Protein AF-0000000080867921 (afdb_homodimer)

Secondary structure (DSSP, 8-state):
--GGGS--GGGEEEEE--S-HHHHHHHHHHHHHHH-TT--HHHHHHHHHHHHHTS--EEETTEE--EEEETT-SS-EEEEEEEEEEE----TT---EEEEEEEEEESS--HHHHHHHHHHHHHHH-HHHHHHHHH--SHHHHHHHHHHHHHHHS-------/--GGGS--GGGEEEEE--S-HHHHHHHHHHHHHHH-TT--HHHHHHHHHHHHHTS--EEETTEE--EEEETT-SS-EEEEEEEEEEE----TT---EEEEEEEEEESS--HHHHHHHHHHHHHHH-HHHHHHHHH--SHHHHHHHHHHHHHHHS-------

InterPro domains:
  IPR002178 PTS EIIA type-2 domain [PF00359] (7-146)
  IPR002178 PTS EIIA type-2 domain [PS00372] (52-68)
  IPR002178 PTS EIIA type-2 domain [PS51094] (5-149)
  IPR002178 PTS EIIA type-2 domain [cd00211] (7-146)
  IPR016152 Phosphotransferase/anion transporter [G3DSA:3.40.930.10] (1-152)
  IPR016152 Phosphotransferase/anion transporter [SSF55804] (1-148)
  IPR051541 PTS System Sugar Transport and Nitrogen Regulation [PTHR47738] (1-150)

Nearest PDB structures (foldseek):
  3urr-assembly1_A  TM=9.706E-01  e=8.436E-18  Burkholderia thailandensis E264
  3urr-assembly1_B  TM=9.664E-01  e=3.100E-17  Burkholderia thailandensis E264
  1a6j-assembly1_A-2  TM=9.470E-01  e=2.390E-17  Escherichia coli
  4gqx-assembly1_B  TM=9.631E-01  e=5.943E-17  Burkholderia pseudomallei 1710b
  2a0j-assembly1_A  TM=9.131E-01  e=5.296E-15  Neisseria meningitidis MC58

Organism: NCBI:txid3151122

pLDDT: mean 91.85, std 12.98, range [21.14, 98.75]

Solvent-accessible surface area (backbone atoms only — not comparable to full-atom values): 16445 Å² total; per-residue (Å²): 141,54,72,70,77,34,42,56,60,89,36,29,39,56,65,35,75,44,80,36,50,66,52,39,46,42,50,49,18,47,55,50,22,75,76,33,83,68,42,50,32,68,58,48,29,51,36,38,53,54,44,40,65,74,20,44,39,18,29,27,95,24,30,27,49,51,46,34,62,31,84,57,34,89,54,63,41,40,36,34,37,34,36,65,40,66,20,62,42,69,13,64,71,68,47,45,27,34,39,37,43,38,38,39,28,32,54,66,56,51,73,63,56,53,51,49,53,53,48,52,48,24,46,64,52,29,64,66,48,47,51,53,49,71,66,38,88,42,36,67,51,32,32,51,51,51,44,54,46,50,57,64,42,40,56,74,78,73,68,83,120,141,54,74,69,79,34,43,56,58,90,37,27,38,58,65,34,74,45,80,36,49,68,50,38,48,42,51,49,18,47,53,51,23,74,76,31,84,68,41,50,33,67,57,49,27,51,36,38,53,54,45,40,64,72,21,44,39,18,29,28,94,23,31,26,50,51,46,35,62,32,84,55,34,89,55,62,40,40,36,35,38,34,35,64,42,65,20,61,40,72,12,64,70,68,46,46,26,34,38,36,45,37,40,40,30,34,54,66,56,48,71,62,56,54,51,49,53,52,47,51,48,24,45,65,53,27,65,68,48,47,52,52,50,71,66,39,86,40,35,66,52,34,33,51,52,51,45,52,44,50,58,62,42,39,56,75,77,73,69,83,118

Structure (mmCIF, N/CA/C/O backbone):
data_AF-0000000080867921-model_v1
#
loop_
_entity.id
_entity.type
_entity.pdbx_description
1 polymer 'PTS sugar transporter subunit IIA'
#
loop_
_atom_site.group_PDB
_atom_site.id
_atom_site.type_symbol
_atom_site.label_atom_id
_atom_site.label_alt_id
_atom_site.label_comp_id
_atom_site.label_asym_id
_atom_site.label_entity_id
_atom_site.label_seq_id
_atom_site.pdbx_PDB_ins_code
_atom_site.Cartn_x
_atom_site.Cartn_y
_atom_site.Cartn_z
_atom_site.occupancy
_atom_site.B_iso_or_equiv
_atom_site.auth_seq_id
_atom_site.auth_comp_id
_atom_site.auth_asym_id
_atom_site.auth_atom_id
_atom_site.pdbx_PDB_model_num
ATOM 1 N N . MET A 1 1 ? -7.285 -11.117 9.953 1 66.5 1 MET A N 1
ATOM 2 C CA . MET A 1 1 ? -6.707 -11.883 8.852 1 66.5 1 MET A CA 1
ATOM 3 C C . MET A 1 1 ? -5.312 -11.367 8.508 1 66.5 1 MET A C 1
ATOM 5 O O . MET A 1 1 ? -5.055 -10.172 8.586 1 66.5 1 MET A O 1
ATOM 9 N N . THR A 1 2 ? -4.309 -12.344 8.383 1 81.12 2 THR A N 1
ATOM 10 C CA . THR A 1 2 ? -2.914 -11.992 8.141 1 81.12 2 THR A CA 1
ATOM 11 C C . THR A 1 2 ? -2.463 -12.5 6.773 1 81.12 2 THR A C 1
ATOM 13 O O . THR A 1 2 ? -3.1 -13.383 6.191 1 81.12 2 THR A O 1
ATOM 16 N N . LEU A 1 3 ? -1.556 -11.82 6.23 1 89.25 3 LEU A N 1
ATOM 17 C CA . LEU A 1 3 ? -1.033 -12.133 4.906 1 89.25 3 LEU A CA 1
ATOM 18 C C . LEU A 1 3 ? -0.611 -13.602 4.82 1 89.25 3 LEU A C 1
ATOM 20 O O . LEU A 1 3 ? -0.754 -14.234 3.773 1 89.25 3 LEU A O 1
ATOM 24 N N . ASP A 1 4 ? -0.114 -14.148 5.887 1 90.88 4 ASP A N 1
ATOM 25 C CA . ASP A 1 4 ? 0.356 -15.531 5.883 1 90.88 4 ASP A CA 1
ATOM 26 C C . ASP A 1 4 ? -0.809 -16.5 5.73 1 90.88 4 ASP A C 1
ATOM 28 O O . ASP A 1 4 ? -0.625 -17.625 5.266 1 90.88 4 ASP A O 1
ATOM 32 N N . ALA A 1 5 ? -2.037 -16.062 6.078 1 91.38 5 ALA A N 1
ATOM 33 C CA . ALA A 1 5 ? -3.213 -16.938 6 1 91.38 5 ALA A CA 1
ATOM 34 C C . ALA A 1 5 ? -3.781 -16.969 4.586 1 91.38 5 ALA A C 1
ATOM 36 O O . ALA A 1 5 ? -4.574 -17.844 4.25 1 91.38 5 ALA A O 1
ATOM 37 N N . ILE A 1 6 ? -3.266 -16.078 3.762 1 93.88 6 ILE A N 1
ATOM 38 C CA . ILE A 1 6 ? -3.951 -15.977 2.477 1 93.88 6 ILE A CA 1
ATOM 39 C C . ILE A 1 6 ? -2.967 -16.266 1.345 1 93.88 6 ILE A C 1
ATOM 41 O O . ILE A 1 6 ? -3.299 -16.094 0.169 1 93.88 6 ILE A O 1
ATOM 45 N N . LEU A 1 7 ?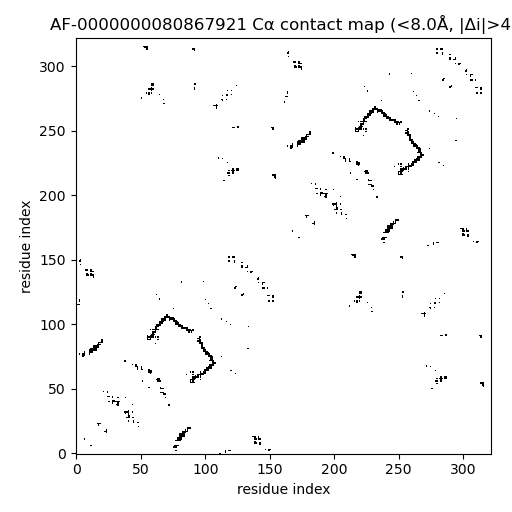 -1.792 -16.672 1.661 1 96.69 7 LEU A N 1
ATOM 46 C CA . LEU A 1 7 ? -0.785 -17.016 0.662 1 96.69 7 LEU A CA 1
ATOM 47 C C . LEU A 1 7 ? -0.271 -18.438 0.874 1 96.69 7 LEU A C 1
ATOM 49 O O . LEU A 1 7 ? 0.794 -18.641 1.463 1 96.69 7 LEU A O 1
ATOM 53 N N . PRO A 1 8 ? -0.981 -19.422 0.368 1 96.19 8 PRO A N 1
ATOM 54 C CA . PRO A 1 8 ? -0.504 -20.797 0.496 1 96.19 8 PRO A CA 1
ATOM 55 C C . PRO A 1 8 ? 0.708 -21.078 -0.385 1 96.19 8 PRO A C 1
ATOM 57 O O . PRO A 1 8 ? 0.994 -20.328 -1.316 1 96.19 8 PRO A O 1
ATOM 60 N N . PRO A 1 9 ? 1.432 -22.125 -0.147 1 96.62 9 PRO A N 1
ATOM 61 C CA . PRO A 1 9 ? 2.668 -22.438 -0.871 1 96.62 9 PRO A CA 1
ATOM 62 C C . PRO A 1 9 ? 2.457 -22.547 -2.379 1 96.62 9 PRO A C 1
ATOM 64 O O . PRO A 1 9 ? 3.334 -22.156 -3.158 1 96.62 9 PRO A O 1
ATOM 67 N N . GLU A 1 10 ? 1.264 -23.031 -2.783 1 96.56 10 GLU A N 1
ATOM 68 C CA . GLU A 1 10 ? 1.004 -23.297 -4.195 1 96.56 10 GLU A CA 1
ATOM 69 C C . GLU A 1 10 ? 0.854 -22 -4.98 1 96.56 10 GLU A C 1
ATOM 71 O O . GLU A 1 10 ? 0.878 -22 -6.211 1 96.56 10 GLU A O 1
ATOM 76 N N . ARG A 1 11 ? 0.748 -20.859 -4.246 1 97.62 11 ARG A N 1
ATOM 77 C CA . ARG A 1 11 ? 0.557 -19.594 -4.926 1 97.62 11 ARG A CA 1
ATOM 78 C C . ARG A 1 11 ? 1.818 -18.734 -4.855 1 97.62 11 ARG A C 1
ATOM 80 O O . ARG A 1 11 ? 1.79 -17.547 -5.184 1 97.62 11 ARG A O 1
ATOM 87 N N . ALA A 1 12 ? 2.855 -19.266 -4.332 1 98.19 12 ALA A N 1
ATOM 88 C CA . ALA A 1 12 ? 4.195 -18.719 -4.496 1 98.19 12 ALA A CA 1
ATOM 89 C C . ALA A 1 12 ? 4.895 -19.328 -5.707 1 98.19 12 ALA A C 1
ATOM 91 O O . ALA A 1 12 ? 5.523 -20.375 -5.605 1 98.19 12 ALA A O 1
ATOM 92 N N . LEU A 1 13 ? 4.742 -18.641 -6.773 1 97.5 13 LEU A N 1
ATOM 93 C CA . LEU A 1 13 ? 5.172 -19.219 -8.039 1 97.5 13 LEU A CA 1
ATOM 94 C C . LEU A 1 13 ? 6.594 -18.797 -8.383 1 97.5 13 LEU A C 1
ATOM 96 O O . LEU A 1 13 ? 6.934 -17.609 -8.25 1 97.5 13 LEU A O 1
ATOM 100 N N . PHE A 1 14 ? 7.281 -19.703 -8.773 1 94.81 14 PHE A N 1
ATOM 101 C CA . PHE A 1 14 ? 8.703 -19.531 -9.07 1 94.81 14 PHE A CA 1
ATOM 102 C C . PHE A 1 14 ? 8.961 -19.672 -10.57 1 94.81 14 PHE A C 1
ATOM 104 O O . PHE A 1 14 ? 8.312 -20.469 -11.25 1 94.81 14 PHE A O 1
ATOM 111 N N . ASP A 1 15 ? 9.875 -18.797 -11.117 1 95 15 ASP A N 1
ATOM 112 C CA . ASP A 1 15 ? 10.328 -18.875 -12.5 1 95 15 ASP A CA 1
ATOM 113 C C . ASP A 1 15 ? 9.164 -18.703 -13.477 1 95 15 ASP A C 1
ATOM 115 O O . ASP A 1 15 ? 9.047 -19.438 -14.445 1 95 15 ASP A O 1
ATOM 119 N N . VAL A 1 16 ? 8.258 -17.812 -13.133 1 96 16 VAL A N 1
ATOM 120 C CA . VAL A 1 16 ? 7.109 -17.531 -13.984 1 96 16 VAL A CA 1
ATOM 121 C C . VAL A 1 16 ? 7.57 -16.797 -15.25 1 96 16 VAL A C 1
ATOM 123 O O . VAL A 1 16 ? 8.312 -15.812 -15.164 1 96 16 VAL A O 1
ATOM 126 N N . PRO A 1 17 ? 7.113 -17.344 -16.375 1 91.62 17 PRO A N 1
ATOM 127 C CA . PRO A 1 17 ? 7.512 -16.641 -17.594 1 91.62 17 PRO A CA 1
ATOM 128 C C . PRO A 1 17 ? 6.977 -15.211 -17.656 1 91.62 17 PRO A C 1
ATOM 130 O O . PRO A 1 17 ? 5.84 -14.953 -17.25 1 91.62 17 PRO A O 1
ATOM 133 N N . GLY A 1 18 ? 7.734 -14.328 -17.938 1 87.94 18 GLY A N 1
ATOM 134 C CA . GLY A 1 18 ? 7.422 -12.914 -18.078 1 87.94 18 GLY A CA 1
ATOM 135 C C . GLY A 1 18 ? 6.973 -12.547 -19.484 1 87.94 18 GLY A C 1
ATOM 136 O O . GLY A 1 18 ? 6.133 -13.234 -20.062 1 87.94 18 GLY A O 1
ATOM 137 N N . GLY A 1 19 ? 7.559 -11.562 -20.062 1 93.81 19 GLY A N 1
ATOM 138 C CA . GLY A 1 19 ? 7.238 -11 -21.375 1 93.81 19 GLY A CA 1
ATOM 139 C C . GLY A 1 19 ? 6.785 -9.555 -21.297 1 93.81 19 GLY A C 1
ATOM 140 O O . GLY A 1 19 ? 7.531 -8.648 -21.672 1 93.81 19 GLY A O 1
ATOM 141 N N . SER A 1 20 ? 5.508 -9.398 -20.891 1 97 20 SER A N 1
ATOM 142 C CA . SER A 1 20 ? 4.957 -8.07 -20.672 1 97 20 SER A CA 1
ATOM 143 C C . SER A 1 20 ? 4.102 -8.023 -19.406 1 97 20 SER A C 1
ATOM 145 O O . SER A 1 20 ? 3.709 -9.062 -18.875 1 97 20 SER A O 1
ATOM 147 N N . LYS A 1 21 ? 3.924 -6.852 -19 1 97.44 21 LYS A N 1
ATOM 148 C CA . LYS A 1 21 ? 3.039 -6.625 -17.875 1 97.44 21 LYS A CA 1
ATOM 149 C C . LYS A 1 21 ? 1.685 -7.297 -18.078 1 97.44 21 LYS A C 1
ATOM 151 O O . LYS A 1 21 ? 1.174 -7.977 -17.188 1 97.44 21 LYS A O 1
ATOM 156 N N . LYS A 1 22 ? 1.115 -7.121 -19.266 1 97.69 22 LYS A N 1
ATOM 157 C CA . LYS A 1 22 ? -0.176 -7.707 -19.609 1 97.69 22 LYS A CA 1
ATOM 158 C C . LYS A 1 22 ? -0.125 -9.227 -19.547 1 97.69 22 LYS A C 1
ATOM 160 O O . LYS A 1 22 ? -1.033 -9.859 -19 1 97.69 22 LYS A O 1
ATOM 165 N N . ARG A 1 23 ? 0.91 -9.789 -20.078 1 97.94 23 ARG A N 1
ATOM 166 C CA . ARG A 1 23 ? 1.056 -11.242 -20.109 1 97.94 23 ARG A CA 1
ATOM 167 C C . ARG A 1 23 ? 1.196 -11.805 -18.688 1 97.94 23 ARG A C 1
ATOM 169 O O . ARG A 1 23 ? 0.651 -12.859 -18.391 1 97.94 23 ARG A O 1
ATOM 176 N N . VAL A 1 24 ? 1.935 -11.141 -17.797 1 98.19 24 VAL A N 1
ATOM 177 C CA . VAL A 1 24 ? 2.102 -11.57 -16.422 1 98.19 24 VAL A CA 1
ATOM 178 C C . VAL A 1 24 ? 0.751 -11.555 -15.711 1 98.19 24 VAL A C 1
ATOM 180 O O . VAL A 1 24 ? 0.393 -12.516 -15.023 1 98.19 24 VAL A O 1
ATOM 183 N N . LEU A 1 25 ? -0.051 -10.484 -15.906 1 98.31 25 LEU A N 1
ATOM 184 C CA . LEU A 1 25 ? -1.359 -10.359 -15.273 1 98.31 25 LEU A CA 1
ATOM 185 C C . LEU A 1 25 ? -2.328 -11.406 -15.82 1 98.31 25 LEU A C 1
ATOM 187 O O . LEU A 1 25 ? -3.137 -11.961 -15.078 1 98.31 25 LEU A O 1
ATOM 191 N N . GLU A 1 26 ? -2.18 -11.68 -17.094 1 98.12 26 GLU A N 1
ATOM 192 C CA . GLU A 1 26 ? -3.004 -12.711 -17.703 1 98.12 26 GLU A CA 1
ATOM 193 C C . GLU A 1 26 ? -2.652 -14.094 -17.156 1 98.12 26 GLU A C 1
ATOM 195 O O . GLU A 1 26 ? -3.541 -14.898 -16.891 1 98.12 26 GLU A O 1
ATOM 200 N N . PHE A 1 27 ? -1.401 -14.344 -17.094 1 98.06 27 PHE A N 1
ATOM 201 C CA . PHE A 1 27 ? -0.947 -15.609 -16.547 1 98.06 27 PHE A CA 1
ATOM 202 C C . PHE A 1 27 ? -1.534 -15.836 -15.156 1 98.06 27 PHE A C 1
ATOM 204 O O . PHE A 1 27 ? -2.133 -16.891 -14.891 1 98.06 27 PHE A O 1
ATOM 211 N N . PHE A 1 28 ? -1.434 -14.891 -14.273 1 98.19 28 PHE A N 1
ATOM 212 C CA . PHE A 1 28 ? -1.939 -15.023 -12.914 1 98.19 28 PHE A CA 1
ATOM 213 C C . PHE A 1 28 ? -3.451 -15.219 -12.914 1 98.19 28 PHE A C 1
ATOM 215 O O . PHE A 1 28 ? -3.975 -16.047 -12.164 1 98.19 28 PHE A O 1
ATOM 222 N N . SER A 1 29 ? -4.129 -14.398 -13.734 1 98.44 29 SER A N 1
ATOM 223 C CA . SER A 1 29 ? -5.582 -14.469 -13.797 1 98.44 29 SER A CA 1
ATOM 224 C C . SER A 1 29 ? -6.051 -15.875 -14.172 1 98.44 29 SER A C 1
ATOM 226 O O . SER A 1 29 ? -6.996 -16.406 -13.586 1 98.44 29 SER A O 1
ATOM 228 N N . THR A 1 30 ? -5.375 -16.484 -15.156 1 97.94 30 THR A N 1
ATOM 229 C CA . THR A 1 30 ? -5.695 -17.844 -15.57 1 97.94 30 THR A CA 1
ATOM 230 C C . THR A 1 30 ? -5.371 -18.844 -14.461 1 97.94 30 THR A C 1
ATOM 232 O O . THR A 1 30 ? -6.203 -19.672 -14.109 1 97.94 30 THR A O 1
ATOM 235 N N . PHE A 1 31 ? -4.219 -18.719 -13.867 1 97.75 31 PHE A N 1
ATOM 236 C CA . PHE A 1 31 ? -3.746 -19.625 -12.82 1 97.75 31 PHE A CA 1
ATOM 237 C C . PHE A 1 31 ? -4.695 -19.609 -11.625 1 97.75 31 PHE A C 1
ATOM 239 O O . PHE A 1 31 ? -5.129 -20.656 -11.164 1 97.75 31 PHE A O 1
ATOM 246 N N . ILE A 1 32 ? -5.078 -18.344 -11.148 1 97.69 32 ILE A N 1
ATOM 247 C CA . ILE A 1 32 ? -5.848 -18.234 -9.914 1 97.69 32 ILE A CA 1
ATOM 248 C C . ILE A 1 32 ? -7.277 -18.719 -10.148 1 97.69 32 ILE A C 1
ATOM 250 O O . ILE A 1 32 ? -7.879 -19.344 -9.273 1 97.69 32 ILE A O 1
ATOM 254 N N . ALA A 1 33 ? -7.801 -18.438 -11.312 1 97.06 33 ALA A N 1
ATOM 255 C CA . ALA A 1 33 ? -9.156 -18.875 -11.648 1 97.06 33 ALA A CA 1
ATOM 256 C C . ALA A 1 33 ? -9.242 -20.406 -11.727 1 97.06 33 ALA A C 1
ATOM 258 O O . ALA A 1 33 ? -10.266 -20.984 -11.391 1 97.06 33 ALA A O 1
ATOM 259 N N . GLN A 1 34 ? -8.164 -21.031 -12.195 1 96 34 GLN A N 1
ATOM 260 C CA . GLN A 1 34 ? -8.125 -22.5 -12.297 1 96 34 GLN A CA 1
ATOM 261 C C . GLN A 1 34 ? -8.156 -23.141 -10.914 1 96 34 GLN A C 1
ATOM 263 O O . GLN A 1 34 ? -8.648 -24.266 -10.758 1 96 34 GLN A O 1
ATOM 268 N N . ASN A 1 35 ? -7.711 -22.375 -9.891 1 94.06 35 ASN A N 1
ATOM 269 C CA . ASN A 1 35 ? -7.59 -22.938 -8.555 1 94.06 35 ASN A CA 1
ATOM 270 C C . ASN A 1 35 ? -8.625 -22.359 -7.598 1 94.06 35 ASN A C 1
ATOM 272 O O . ASN A 1 35 ? -8.625 -22.656 -6.406 1 94.06 35 ASN A O 1
ATOM 276 N N . THR A 1 36 ? -9.453 -21.469 -8.086 1 94.62 36 THR A N 1
ATOM 277 C CA . THR A 1 36 ? -10.523 -20.844 -7.316 1 94.62 36 THR A CA 1
ATOM 278 C C . THR A 1 36 ? -11.82 -20.812 -8.117 1 94.62 36 THR A C 1
ATOM 280 O O . THR A 1 36 ? -12.086 -19.859 -8.852 1 94.62 36 THR A O 1
ATOM 283 N N . PRO A 1 37 ? -12.664 -21.734 -7.941 1 91.88 37 PRO A N 1
ATOM 284 C CA . PRO A 1 37 ? -13.828 -21.953 -8.805 1 91.88 37 PRO A CA 1
ATOM 285 C C . PRO A 1 37 ? -14.734 -20.719 -8.891 1 91.88 37 PRO A C 1
ATOM 287 O O . PRO A 1 37 ? -15.422 -20.531 -9.898 1 91.88 37 PRO A O 1
ATOM 290 N N . SER A 1 38 ? -14.805 -19.906 -7.926 1 93.88 38 SER A N 1
ATOM 291 C CA . SER A 1 38 ? -15.703 -18.75 -7.934 1 93.88 38 SER A CA 1
ATOM 292 C C . SER A 1 38 ? -15.172 -17.656 -8.844 1 93.88 38 SER A C 1
ATOM 294 O O . SER A 1 38 ? -15.891 -16.703 -9.172 1 93.88 38 SER A O 1
ATOM 296 N N . LEU A 1 39 ? -13.961 -17.766 -9.281 1 96.62 39 LEU A N 1
ATOM 297 C CA . LEU A 1 39 ? -13.336 -16.703 -10.062 1 96.62 39 LEU A CA 1
ATOM 298 C C . LEU A 1 39 ? -13.359 -17.031 -11.547 1 96.62 39 LEU A C 1
ATOM 300 O O . LEU A 1 39 ? -13.25 -18.188 -11.938 1 96.62 39 LEU A O 1
ATOM 304 N N . ASP A 1 40 ? -13.523 -15.953 -12.297 1 97.25 40 ASP A N 1
ATOM 305 C CA . ASP A 1 40 ? -13.398 -16 -13.75 1 97.25 40 ASP A CA 1
ATOM 306 C C . ASP A 1 40 ? -12.109 -15.32 -14.211 1 97.25 40 ASP A C 1
ATOM 308 O O . ASP A 1 40 ? -11.836 -14.18 -13.852 1 97.25 40 ASP A O 1
ATOM 312 N N . SER A 1 41 ? -11.344 -16.062 -15.031 1 97.94 41 SER A N 1
ATOM 313 C CA . SER A 1 41 ? -10.023 -15.586 -15.43 1 97.94 41 SER A CA 1
ATOM 314 C C . SER A 1 41 ? -10.117 -14.25 -16.156 1 97.94 41 SER A C 1
ATOM 316 O O . SER A 1 41 ? -9.305 -13.352 -15.914 1 97.94 41 SER A O 1
ATOM 318 N N . GLN A 1 42 ? -11.07 -14.086 -17.016 1 98 42 GLN A N 1
ATOM 319 C CA . GLN A 1 42 ? -11.211 -12.852 -17.781 1 98 42 GLN A CA 1
ATOM 320 C C . GLN A 1 42 ? -11.602 -11.688 -16.875 1 98 42 GLN A C 1
ATOM 322 O O . GLN A 1 42 ? -11.133 -10.562 -17.062 1 98 42 GLN A O 1
ATOM 327 N N . GLU A 1 43 ? -12.398 -11.961 -15.961 1 97.75 43 GLU A N 1
ATOM 328 C CA . GLU A 1 43 ? -12.805 -10.922 -15.023 1 97.75 43 GLU A CA 1
ATOM 329 C C . GLU A 1 43 ? -11.633 -10.477 -14.148 1 97.75 43 GLU A C 1
ATOM 331 O O . GLU A 1 43 ? -11.422 -9.281 -13.945 1 97.75 43 GLU A O 1
ATOM 336 N N . VAL A 1 44 ? -10.93 -11.477 -13.594 1 98 44 VAL A N 1
ATOM 337 C CA . VAL A 1 44 ? -9.758 -11.156 -12.789 1 98 44 VAL A CA 1
ATOM 338 C C . VAL A 1 44 ? -8.789 -10.305 -13.602 1 98 44 VAL A C 1
ATOM 340 O O . VAL A 1 44 ? -8.352 -9.25 -13.141 1 98 44 VAL A O 1
ATOM 343 N N . PHE A 1 45 ? -8.562 -10.711 -14.82 1 98.56 45 PHE A N 1
ATOM 344 C CA . PHE A 1 45 ? -7.633 -10.008 -15.695 1 98.56 45 PHE A CA 1
ATOM 345 C C . PHE A 1 45 ? -8.109 -8.586 -15.953 1 98.56 45 PHE A C 1
ATOM 347 O O . PHE A 1 45 ? -7.336 -7.633 -15.836 1 98.56 45 PHE A O 1
ATOM 354 N N . SER A 1 46 ? -9.367 -8.461 -16.281 1 98.06 46 SER A N 1
ATOM 355 C CA . SER A 1 46 ? -9.938 -7.156 -16.594 1 98.06 46 SER A CA 1
ATOM 356 C C . SER A 1 46 ? -9.836 -6.207 -15.406 1 98.06 46 SER A C 1
ATOM 358 O O . SER A 1 46 ? -9.539 -5.023 -15.57 1 98.06 46 SER A O 1
ATOM 360 N N . ARG A 1 47 ? -10.023 -6.703 -14.273 1 96.88 47 ARG A N 1
ATOM 361 C CA . ARG A 1 47 ? -9.977 -5.871 -13.07 1 96.88 47 ARG A CA 1
ATOM 362 C C . ARG A 1 47 ? -8.539 -5.457 -12.758 1 96.88 47 ARG A C 1
ATOM 364 O O . ARG A 1 47 ? -8.281 -4.297 -12.43 1 96.88 47 ARG A O 1
ATOM 371 N N . LEU A 1 48 ? -7.617 -6.371 -12.898 1 97.69 48 LEU A N 1
ATOM 372 C CA . LEU A 1 48 ? -6.219 -6.055 -12.633 1 97.69 48 LEU A CA 1
ATOM 373 C C . LEU A 1 48 ? -5.688 -5.047 -13.648 1 97.69 48 LEU A C 1
ATOM 375 O O . LEU A 1 48 ? -5.012 -4.086 -13.281 1 97.69 48 LEU A O 1
ATOM 379 N N . ILE A 1 49 ? -6.023 -5.281 -14.883 1 97.31 49 ILE A N 1
ATOM 380 C CA . ILE A 1 49 ? -5.555 -4.375 -15.93 1 97.31 49 ILE A CA 1
ATOM 381 C C . ILE A 1 49 ? -6.207 -3.004 -15.75 1 97.31 49 ILE A C 1
ATOM 383 O O . ILE A 1 49 ? -5.57 -1.974 -15.984 1 97.31 49 ILE A O 1
ATOM 387 N N . GLY A 1 50 ? -7.5 -3.016 -15.438 1 95.19 50 GLY A N 1
ATOM 388 C CA . GLY A 1 50 ? -8.18 -1.76 -15.156 1 95.19 50 GLY A CA 1
ATOM 389 C C . GLY A 1 50 ? -7.52 -0.957 -14.055 1 95.19 50 GLY A C 1
ATOM 390 O O . GLY A 1 50 ? -7.336 0.255 -14.188 1 95.19 50 GLY A O 1
ATOM 391 N N . ARG A 1 51 ? -7.152 -1.599 -13.008 1 93.69 51 ARG A N 1
ATOM 392 C CA . ARG A 1 51 ? -6.453 -0.95 -11.906 1 93.69 51 ARG A CA 1
ATOM 393 C C . ARG A 1 51 ? -5.086 -0.442 -12.344 1 93.69 51 ARG A C 1
ATOM 395 O O . ARG A 1 51 ? -4.656 0.636 -11.93 1 93.69 51 ARG A O 1
ATOM 402 N N . GLU A 1 52 ? -4.359 -1.145 -13.133 1 94.44 52 GLU A N 1
ATOM 403 C CA . GLU A 1 52 ? -3.047 -0.772 -13.648 1 94.44 52 GLU A CA 1
ATOM 404 C C . GLU A 1 52 ? -3.123 0.498 -14.492 1 94.44 52 GLU A C 1
ATOM 406 O O . GLU A 1 52 ? -2.197 1.311 -14.484 1 94.44 52 GLU A O 1
ATOM 411 N N . ARG A 1 53 ? -4.238 0.699 -15.086 1 90.19 53 ARG A N 1
ATOM 412 C CA . ARG A 1 53 ? -4.418 1.845 -15.977 1 90.19 53 ARG A CA 1
ATOM 413 C C . ARG A 1 53 ? -4.555 3.139 -15.18 1 90.19 53 ARG A C 1
ATOM 415 O O . ARG A 1 53 ? -4.289 4.223 -15.703 1 90.19 53 ARG A O 1
ATOM 422 N N . LEU A 1 54 ? -4.973 3.02 -13.977 1 85.06 54 LEU A N 1
ATOM 423 C CA . LEU A 1 54 ? -5.117 4.191 -13.117 1 85.06 54 LEU A CA 1
ATOM 424 C C . LEU A 1 54 ? -3.754 4.688 -12.648 1 85.06 54 LEU A C 1
ATOM 426 O O . LEU A 1 54 ? -3.627 5.828 -12.195 1 85.06 54 LEU A O 1
ATOM 430 N N . GLY A 1 55 ? -2.725 3.85 -12.828 1 88.38 55 GLY A N 1
ATOM 431 C CA . GLY A 1 55 ? -1.35 4.059 -12.406 1 88.38 55 GLY A CA 1
ATOM 432 C C . GLY A 1 55 ? -0.59 2.768 -12.18 1 88.38 55 GLY A C 1
ATOM 433 O O . GLY A 1 55 ? -1.153 1.79 -11.68 1 88.38 55 GLY A O 1
ATOM 434 N N . SER A 1 56 ? 0.611 2.867 -12.477 1 93.19 56 SER A N 1
ATOM 435 C CA . SER A 1 56 ? 1.429 1.662 -12.367 1 93.19 56 SER A CA 1
ATOM 436 C C . SER A 1 56 ? 1.431 1.121 -10.945 1 93.19 56 SER A C 1
ATOM 438 O O . SER A 1 56 ? 1.461 1.891 -9.977 1 93.19 56 SER A O 1
ATOM 440 N N . THR A 1 57 ? 1.466 -0.184 -10.828 1 95.75 57 THR A N 1
ATOM 441 C CA . THR A 1 57 ? 1.605 -0.836 -9.531 1 95.75 57 THR A CA 1
ATOM 442 C C . THR A 1 57 ? 3.049 -1.271 -9.297 1 95.75 57 THR A C 1
ATOM 444 O O . THR A 1 57 ? 3.336 -2.012 -8.352 1 95.75 57 THR A O 1
ATOM 447 N N . GLY A 1 58 ? 3.932 -0.881 -10.305 1 96.38 58 GLY A N 1
ATOM 448 C CA . GLY A 1 58 ? 5.359 -0.983 -10.039 1 96.38 58 GLY A CA 1
ATOM 449 C C . GLY A 1 58 ? 5.844 0.025 -9.016 1 96.38 58 GLY A C 1
ATOM 450 O O . GLY A 1 58 ? 5.965 1.214 -9.312 1 96.38 58 GLY A O 1
ATOM 451 N N . ILE A 1 59 ? 6.219 -0.453 -7.887 1 94.25 59 ILE A N 1
ATOM 452 C CA . ILE A 1 59 ? 6.434 0.465 -6.773 1 94.25 59 ILE A CA 1
ATOM 453 C C . ILE A 1 59 ? 7.926 0.728 -6.598 1 94.25 59 ILE A C 1
ATOM 455 O O . ILE A 1 59 ? 8.336 1.419 -5.664 1 94.25 59 ILE A O 1
ATOM 459 N N . GLY A 1 60 ? 8.742 0.104 -7.438 1 93.56 60 GLY A N 1
ATOM 460 C CA . GLY A 1 60 ? 10.18 0.337 -7.359 1 93.56 60 GLY A CA 1
ATOM 461 C C . GLY A 1 60 ? 10.953 -0.868 -6.859 1 93.56 60 GLY A C 1
ATOM 462 O O . GLY A 1 60 ? 10.359 -1.862 -6.438 1 93.56 60 GLY A O 1
ATOM 463 N N . HIS A 1 61 ? 12.219 -0.854 -7.066 1 95.25 61 HIS A N 1
ATOM 464 C CA . HIS A 1 61 ? 13.141 -1.884 -6.613 1 95.25 61 HIS A CA 1
ATOM 465 C C . HIS A 1 61 ? 12.781 -3.248 -7.188 1 95.25 61 HIS A C 1
ATOM 467 O O . HIS A 1 61 ? 12.953 -4.273 -6.527 1 95.25 61 HIS A O 1
ATOM 473 N N . GLY A 1 62 ? 12.141 -3.178 -8.383 1 97.06 62 GLY A N 1
ATOM 474 C CA . GLY A 1 62 ? 11.82 -4.406 -9.094 1 97.06 62 GLY A CA 1
ATOM 475 C C . GLY A 1 62 ? 10.57 -5.09 -8.555 1 97.06 62 GLY A C 1
ATOM 476 O O . GLY A 1 62 ? 10.391 -6.297 -8.742 1 97.06 62 GLY A O 1
ATOM 477 N N . VAL A 1 63 ? 9.711 -4.328 -7.852 1 97.94 63 VAL A N 1
ATOM 478 C CA . VAL A 1 63 ? 8.523 -4.91 -7.223 1 97.94 63 VAL A CA 1
ATOM 479 C C . VAL A 1 63 ? 7.266 -4.285 -7.82 1 97.94 63 VAL A C 1
ATOM 481 O O . VAL A 1 63 ? 7.211 -3.074 -8.039 1 97.94 63 VAL A O 1
ATOM 484 N N . ALA A 1 64 ? 6.289 -5.109 -8.117 1 98.31 64 ALA A N 1
ATOM 485 C CA . ALA A 1 64 ? 4.941 -4.645 -8.438 1 98.31 64 ALA A CA 1
ATOM 486 C C . ALA A 1 64 ? 3.906 -5.305 -7.527 1 98.31 64 ALA A C 1
ATOM 488 O O . ALA A 1 64 ? 4.07 -6.461 -7.125 1 98.31 64 ALA A O 1
ATOM 489 N N . ILE A 1 65 ? 2.855 -4.582 -7.223 1 97.94 65 ILE A N 1
ATOM 490 C CA . ILE A 1 65 ? 1.8 -5.105 -6.359 1 97.94 65 ILE A CA 1
ATOM 491 C C . ILE A 1 65 ? 0.445 -4.941 -7.047 1 97.94 65 ILE A C 1
ATOM 493 O O . ILE A 1 65 ? -0.424 -4.219 -6.551 1 97.94 65 ILE A O 1
ATOM 497 N N . PRO A 1 66 ? 0.244 -5.637 -8.141 1 98.19 66 PRO A N 1
ATOM 498 C CA . PRO A 1 66 ? -1.104 -5.586 -8.711 1 98.19 66 PRO A CA 1
ATOM 499 C C . PRO A 1 66 ? -2.184 -5.996 -7.715 1 98.19 66 PRO A C 1
ATOM 501 O O . PRO A 1 66 ? -2 -6.953 -6.961 1 98.19 66 PRO A O 1
ATOM 504 N N . HIS A 1 67 ? -3.211 -5.258 -7.66 1 97.06 67 HIS A N 1
ATOM 505 C CA . HIS A 1 67 ? -4.289 -5.512 -6.711 1 97.06 67 HIS A CA 1
ATOM 506 C C . HIS A 1 67 ? -5.621 -4.996 -7.242 1 97.06 67 HIS A C 1
ATOM 508 O O . HIS A 1 67 ? -5.66 -4.008 -7.98 1 97.06 67 HIS A O 1
ATOM 514 N N . ALA A 1 68 ? -6.672 -5.652 -6.871 1 95.38 68 ALA A N 1
ATOM 515 C CA . ALA A 1 68 ? -8 -5.246 -7.32 1 95.38 68 ALA A CA 1
ATOM 516 C C . ALA A 1 68 ? -9.086 -5.859 -6.441 1 95.38 68 ALA A C 1
ATOM 518 O O . ALA A 1 68 ? -8.859 -6.871 -5.773 1 95.38 68 ALA A O 1
ATOM 519 N N . ARG A 1 69 ? -10.266 -5.188 -6.473 1 94.38 69 ARG A N 1
ATOM 520 C CA . ARG A 1 69 ? -11.469 -5.805 -5.926 1 94.38 69 ARG A CA 1
ATOM 521 C C . ARG A 1 69 ? -12.133 -6.719 -6.953 1 94.38 69 ARG A C 1
ATOM 523 O O . ARG A 1 69 ? -12.078 -6.449 -8.156 1 94.38 69 ARG A O 1
ATOM 530 N N . ASN A 1 70 ? -12.633 -7.688 -6.457 1 94.38 70 ASN A N 1
ATOM 531 C CA . ASN A 1 70 ? -13.359 -8.648 -7.285 1 94.38 70 ASN A CA 1
ATOM 532 C C . ASN A 1 70 ? -14.656 -9.102 -6.613 1 94.38 70 ASN A C 1
ATOM 534 O O . ASN A 1 70 ? -14.633 -9.617 -5.496 1 94.38 70 ASN A O 1
ATOM 538 N N . PRO A 1 71 ? -15.805 -8.875 -7.262 1 92.12 71 PRO A N 1
ATOM 539 C CA . PRO A 1 71 ? -17.094 -9.203 -6.645 1 92.12 71 PRO A CA 1
ATOM 540 C C . PRO A 1 71 ? -17.266 -10.695 -6.398 1 92.12 71 PRO A C 1
ATOM 542 O O . PRO A 1 71 ? -18.125 -11.102 -5.617 1 92.12 71 PRO A O 1
ATOM 545 N N . HIS A 1 72 ? -16.453 -11.523 -7 1 93.81 72 HIS A N 1
ATOM 546 C CA . HIS A 1 72 ? -16.594 -12.969 -6.848 1 93.81 72 HIS A CA 1
ATOM 547 C C . HIS A 1 72 ? -15.516 -13.531 -5.926 1 93.81 72 HIS A C 1
ATOM 549 O O . HIS A 1 72 ? -15.375 -14.75 -5.797 1 93.81 72 HIS A O 1
ATOM 555 N N . CYS A 1 73 ? -14.75 -12.633 -5.445 1 91.88 73 CYS A N 1
ATOM 556 C CA . CYS A 1 73 ? -13.789 -13 -4.406 1 91.88 73 CYS A CA 1
ATOM 557 C C . CYS A 1 73 ? -14.453 -12.992 -3.031 1 91.88 73 CYS A C 1
ATOM 559 O O . CYS A 1 73 ? -14.883 -11.945 -2.549 1 91.88 73 CYS A O 1
ATOM 561 N N . LYS A 1 74 ? -14.578 -14.078 -2.363 1 89.62 74 LYS A N 1
ATOM 562 C CA . LYS A 1 74 ? -15.273 -14.203 -1.088 1 89.62 74 LYS A CA 1
ATOM 563 C C . LYS A 1 74 ? -14.359 -13.836 0.078 1 89.62 74 LYS A C 1
ATOM 565 O O . LYS A 1 74 ? -14.828 -13.406 1.132 1 89.62 74 LYS A O 1
ATOM 570 N N . ALA A 1 75 ? -13.141 -14.117 -0.107 1 93.19 75 ALA A N 1
ATOM 571 C CA . ALA A 1 75 ? -12.086 -13.766 0.841 1 93.19 75 ALA A CA 1
ATOM 572 C C . ALA A 1 75 ? -10.836 -13.273 0.115 1 93.19 75 ALA A C 1
ATOM 574 O O . ALA A 1 75 ? -10.648 -13.555 -1.071 1 93.19 75 ALA A O 1
ATOM 575 N N . PRO A 1 76 ? -10.016 -12.531 0.824 1 95.75 76 PRO A N 1
ATOM 576 C CA . PRO A 1 76 ? -8.797 -12.062 0.159 1 95.75 76 PRO A CA 1
ATOM 577 C C . PRO A 1 76 ? -7.922 -13.211 -0.347 1 95.75 76 PRO A C 1
ATOM 579 O O . PRO A 1 76 ? -7.812 -14.242 0.314 1 95.75 76 PRO A O 1
ATOM 582 N N . ILE A 1 77 ? -7.355 -12.953 -1.488 1 96.44 77 ILE A N 1
ATOM 583 C CA . ILE A 1 77 ? -6.461 -13.906 -2.133 1 96.44 77 ILE A CA 1
ATOM 584 C C . ILE A 1 77 ? -5.129 -13.234 -2.455 1 96.44 77 ILE A C 1
ATOM 586 O O . ILE A 1 77 ? -5.102 -12.133 -3.01 1 96.44 77 ILE A O 1
ATOM 590 N N . ALA A 1 78 ? -4.059 -13.945 -2.137 1 97.56 78 ALA A N 1
ATOM 591 C CA . ALA A 1 78 ? -2.729 -13.445 -2.467 1 97.56 78 ALA A CA 1
ATOM 592 C C . ALA A 1 78 ? -1.976 -14.422 -3.363 1 97.56 78 ALA A C 1
ATOM 594 O O . ALA A 1 78 ? -2.248 -15.625 -3.348 1 97.56 78 ALA A O 1
ATOM 595 N N . GLY A 1 79 ? -1.17 -13.914 -4.16 1 98.19 79 GLY A N 1
ATOM 596 C CA . GLY A 1 79 ? -0.207 -14.648 -4.965 1 98.19 79 GLY A CA 1
ATOM 597 C C . GLY A 1 79 ? 1.119 -13.93 -5.117 1 98.19 79 GLY A C 1
ATOM 598 O O . GLY A 1 79 ? 1.164 -12.695 -5.121 1 98.19 79 GLY A O 1
ATOM 599 N N . PHE A 1 80 ? 2.117 -14.695 -5.215 1 98.75 80 PHE A N 1
ATOM 600 C CA . PHE A 1 80 ? 3.451 -14.148 -5.43 1 98.75 80 PHE A CA 1
ATOM 601 C C . PHE A 1 80 ? 4.117 -14.805 -6.633 1 98.75 80 PHE A C 1
ATOM 603 O O . PHE A 1 80 ? 4.074 -16.031 -6.785 1 98.75 80 PHE A O 1
ATOM 610 N N . LEU A 1 81 ? 4.668 -14 -7.469 1 98.62 81 LEU A N 1
ATOM 611 C CA . LEU A 1 81 ? 5.359 -14.484 -8.656 1 98.62 81 LEU A CA 1
ATOM 612 C C . LEU A 1 81 ? 6.797 -13.977 -8.695 1 98.62 81 LEU A C 1
ATOM 614 O O . LEU A 1 81 ? 7.035 -12.766 -8.703 1 98.62 81 LEU A O 1
ATOM 618 N N . LYS A 1 82 ? 7.707 -14.82 -8.672 1 98.75 82 LYS A N 1
ATOM 619 C CA . LYS A 1 82 ? 9.07 -14.508 -9.086 1 98.75 82 LYS A CA 1
ATOM 620 C C . LYS A 1 82 ? 9.266 -14.766 -10.578 1 98.75 82 LYS A C 1
ATOM 622 O O . LYS A 1 82 ? 9.195 -15.914 -11.023 1 98.75 82 LYS A O 1
ATOM 627 N N . LEU A 1 83 ? 9.508 -13.75 -11.297 1 98.25 83 LEU A N 1
ATOM 628 C CA . LEU A 1 83 ? 9.57 -13.859 -12.75 1 98.25 83 LEU A CA 1
ATOM 629 C C . LEU A 1 83 ? 10.93 -14.383 -13.195 1 98.25 83 LEU A C 1
ATOM 631 O O . LEU A 1 83 ? 11.953 -14.062 -12.586 1 98.25 83 LEU A O 1
ATOM 635 N N . ALA A 1 84 ? 10.938 -15.117 -14.25 1 97.31 84 ALA A N 1
ATOM 636 C CA . ALA A 1 84 ? 12.172 -15.617 -14.844 1 97.31 84 ALA A CA 1
ATOM 637 C C . ALA A 1 84 ? 13.008 -14.469 -15.414 1 97.31 84 ALA A C 1
ATOM 639 O O . ALA A 1 84 ? 14.234 -14.5 -15.359 1 97.31 84 ALA A O 1
ATOM 640 N N . GLU A 1 85 ? 12.32 -13.516 -15.977 1 96.75 85 GLU A N 1
ATOM 641 C CA . GLU A 1 85 ? 12.93 -12.305 -16.516 1 96.75 85 GLU A CA 1
ATOM 642 C C . GLU A 1 85 ? 12.156 -11.062 -16.094 1 96.75 85 GLU A C 1
ATOM 644 O O . GLU A 1 85 ? 10.922 -11.07 -16.062 1 96.75 85 GLU A O 1
ATOM 649 N N . PRO A 1 86 ? 12.906 -10.039 -15.836 1 97.94 86 PRO A N 1
ATOM 650 C CA . PRO A 1 86 ? 12.211 -8.805 -15.453 1 97.94 86 PRO A CA 1
ATOM 651 C C . PRO A 1 86 ? 11.328 -8.258 -16.578 1 97.94 86 PRO A C 1
ATOM 653 O O . PRO A 1 86 ? 11.656 -8.406 -17.75 1 97.94 86 PRO A O 1
ATOM 656 N N . VAL A 1 87 ? 10.258 -7.645 -16.188 1 98.31 87 VAL A N 1
ATOM 657 C CA . VAL A 1 87 ? 9.266 -7.109 -17.109 1 98.31 87 VAL A CA 1
ATOM 658 C C . VAL A 1 87 ? 9.023 -5.633 -16.812 1 98.31 87 VAL A C 1
ATOM 660 O O . VAL A 1 87 ? 9.023 -5.215 -15.656 1 98.31 87 VAL A O 1
ATOM 663 N N . ASP A 1 88 ? 8.797 -4.895 -17.875 1 97.44 88 ASP A N 1
ATOM 664 C CA . ASP A 1 88 ? 8.469 -3.482 -17.688 1 97.44 88 ASP A CA 1
ATOM 665 C C . ASP A 1 88 ? 7.062 -3.309 -17.125 1 97.44 88 ASP A C 1
ATOM 667 O O . ASP A 1 88 ? 6.086 -3.76 -17.734 1 97.44 88 ASP A O 1
ATOM 671 N N . PHE A 1 89 ? 6.957 -2.615 -15.984 1 96.5 89 PHE A N 1
ATOM 672 C CA . PHE A 1 89 ? 5.684 -2.314 -15.344 1 96.5 89 PHE A CA 1
ATOM 673 C C . PHE A 1 89 ? 5.488 -0.808 -15.211 1 96.5 89 PHE A C 1
ATOM 675 O O . PHE A 1 89 ? 4.676 -0.349 -14.406 1 96.5 89 PHE A O 1
ATOM 682 N N . ASP A 1 90 ? 6.281 -0.092 -15.883 1 93.56 90 ASP A N 1
ATOM 683 C CA . ASP A 1 90 ? 6.23 1.361 -15.758 1 93.56 90 ASP A CA 1
ATOM 684 C C . ASP A 1 90 ? 6.402 1.798 -14.305 1 93.56 90 ASP A C 1
ATOM 686 O O . ASP A 1 90 ? 5.652 2.643 -13.812 1 93.56 90 ASP A O 1
ATOM 690 N N . ALA A 1 91 ? 7.371 1.18 -13.648 1 93.5 91 ALA A N 1
ATOM 691 C CA . ALA A 1 91 ? 7.602 1.464 -12.234 1 93.5 91 ALA A CA 1
ATOM 692 C C . ALA A 1 91 ? 8.055 2.906 -12.039 1 93.5 91 ALA A C 1
ATOM 694 O O . ALA A 1 91 ? 8.633 3.514 -12.938 1 93.5 91 ALA A O 1
ATOM 695 N N . ILE A 1 92 ? 7.793 3.389 -10.938 1 84.38 92 ILE A N 1
ATOM 696 C CA . ILE A 1 92 ? 8.055 4.777 -10.578 1 84.38 92 ILE A CA 1
ATOM 697 C C . ILE A 1 92 ? 9.539 5.082 -10.758 1 84.38 92 ILE A C 1
ATOM 699 O O . ILE A 1 92 ? 9.914 6.188 -11.156 1 84.38 92 ILE A O 1
ATOM 703 N N . ASP A 1 93 ? 10.359 4.176 -10.461 1 90 93 ASP A N 1
ATOM 704 C CA . ASP A 1 93 ? 11.797 4.398 -10.547 1 90 93 ASP A CA 1
ATOM 705 C C . ASP A 1 93 ? 12.344 3.963 -11.906 1 90 93 ASP A C 1
ATOM 707 O O . ASP A 1 93 ? 13.555 3.977 -12.125 1 90 93 ASP A O 1
ATOM 711 N N . GLY A 1 94 ? 11.484 3.432 -12.797 1 92 94 GLY A N 1
ATOM 712 C CA . GLY A 1 94 ? 11.859 3.062 -14.156 1 92 94 GLY A CA 1
ATOM 713 C C . GLY A 1 94 ? 12.492 1.687 -14.242 1 92 94 GLY A C 1
ATOM 714 O O . GLY A 1 94 ? 12.875 1.246 -15.328 1 92 94 GLY A O 1
ATOM 715 N N . GLU A 1 95 ? 12.641 0.975 -13.172 1 94.5 95 GLU A N 1
ATOM 716 C CA . GLU A 1 95 ? 13.258 -0.349 -13.156 1 94.5 95 GLU A CA 1
ATOM 717 C C . GLU A 1 95 ? 12.25 -1.43 -13.547 1 94.5 95 GLU A C 1
ATOM 719 O O . GLU A 1 95 ? 11.078 -1.36 -13.164 1 94.5 95 GLU A O 1
ATOM 724 N N . PRO A 1 96 ? 12.75 -2.414 -14.32 1 97.81 96 PRO A N 1
ATOM 725 C CA . PRO A 1 96 ? 11.836 -3.529 -14.594 1 97.81 96 PRO A CA 1
ATOM 726 C C . PRO A 1 96 ? 11.539 -4.367 -13.359 1 97.81 96 PRO A C 1
ATOM 728 O O . PRO A 1 96 ? 12.289 -4.312 -12.375 1 97.81 96 PRO A O 1
ATOM 731 N N . VAL A 1 97 ? 10.539 -5.125 -13.406 1 98.25 97 VAL A N 1
ATOM 732 C CA . VAL A 1 97 ? 10.008 -5.82 -12.242 1 98.25 97 VAL A CA 1
ATOM 733 C C . VAL A 1 97 ? 10.258 -7.32 -12.375 1 98.25 97 VAL A C 1
ATOM 735 O O . VAL A 1 97 ? 10.031 -7.902 -13.438 1 98.25 97 VAL A O 1
ATOM 738 N N . ASP A 1 9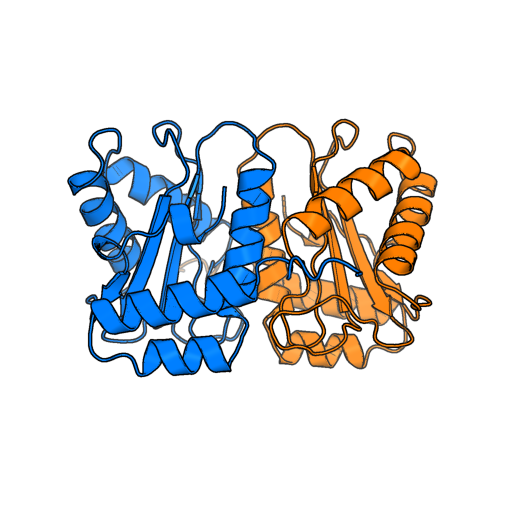8 ? 10.766 -7.898 -11.305 1 98.62 98 ASP A N 1
ATOM 739 C CA . ASP A 1 98 ? 10.969 -9.344 -11.289 1 98.62 98 ASP A CA 1
ATOM 740 C C . ASP A 1 98 ? 10.25 -9.992 -10.109 1 98.62 98 ASP A C 1
ATOM 742 O O . ASP A 1 98 ? 10.156 -11.219 -10.031 1 98.62 98 ASP A O 1
ATOM 746 N N . LEU A 1 99 ? 9.711 -9.234 -9.156 1 98.69 99 LEU A N 1
ATOM 747 C CA . LEU A 1 99 ? 8.922 -9.688 -8.016 1 98.69 99 LEU A CA 1
ATOM 748 C C . LEU A 1 99 ? 7.523 -9.078 -8.055 1 98.69 99 LEU A C 1
ATOM 750 O O . LEU A 1 99 ? 7.371 -7.855 -8.055 1 98.69 99 LEU A O 1
ATOM 754 N N . VAL A 1 100 ? 6.508 -9.938 -8.102 1 98.75 100 VAL A N 1
ATOM 755 C CA . VAL A 1 100 ? 5.133 -9.469 -8.219 1 98.75 100 VAL A CA 1
ATOM 756 C C . VAL A 1 100 ? 4.285 -10.07 -7.094 1 98.75 100 VAL A C 1
ATOM 758 O O . VAL A 1 100 ? 4.203 -11.289 -6.953 1 98.75 100 VAL A O 1
ATOM 761 N N . PHE A 1 101 ? 3.734 -9.281 -6.266 1 98.69 101 PHE A N 1
ATOM 762 C CA . PHE A 1 101 ? 2.812 -9.68 -5.211 1 98.69 101 PHE A CA 1
ATOM 763 C C . PHE A 1 101 ? 1.389 -9.25 -5.547 1 98.69 101 PHE A C 1
ATOM 765 O O . PHE A 1 101 ? 1.056 -8.062 -5.457 1 98.69 101 PHE A O 1
ATOM 772 N N . VAL A 1 102 ? 0.55 -10.195 -5.891 1 98.56 102 VAL A N 1
ATOM 773 C CA . VAL A 1 102 ? -0.805 -9.891 -6.336 1 98.56 102 VAL A CA 1
ATOM 774 C C . VAL A 1 102 ? -1.778 -10.031 -5.168 1 98.56 102 VAL A C 1
ATOM 776 O O . VAL A 1 102 ? -1.676 -10.977 -4.379 1 98.56 102 VAL A O 1
ATOM 779 N N . LEU A 1 103 ? -2.691 -9.117 -5.055 1 97.38 103 LEU A N 1
ATOM 780 C CA . LEU A 1 103 ? -3.723 -9.156 -4.023 1 97.38 103 LEU A CA 1
ATOM 781 C C . LEU A 1 103 ? -5.105 -8.938 -4.625 1 97.38 103 LEU A C 1
ATOM 783 O O . LEU A 1 103 ? -5.34 -7.926 -5.297 1 97.38 103 LEU A O 1
ATOM 787 N N . LEU A 1 104 ? -5.973 -9.875 -4.492 1 96.75 104 LEU A N 1
ATOM 788 C CA . LEU A 1 104 ? -7.391 -9.75 -4.809 1 96.75 104 LEU A CA 1
ATOM 789 C C . LEU A 1 104 ? -8.234 -9.719 -3.539 1 96.75 104 LEU A C 1
ATOM 791 O O . LEU A 1 104 ? -8.039 -10.539 -2.641 1 96.75 104 LEU A O 1
ATOM 795 N N . VAL A 1 105 ? -9.141 -8.719 -3.463 1 95.31 105 VAL A N 1
ATOM 796 C CA . VAL A 1 105 ? -9.961 -8.609 -2.26 1 95.31 105 VAL A CA 1
ATOM 797 C C . VAL A 1 105 ? -11.43 -8.523 -2.645 1 95.31 105 VAL A C 1
ATOM 799 O O . VAL A 1 105 ? -11.766 -8.117 -3.76 1 95.31 105 VAL A O 1
ATOM 802 N N . PRO A 1 106 ? -12.297 -8.938 -1.718 1 93.5 106 PRO A N 1
ATOM 803 C CA . PRO A 1 106 ? -13.734 -8.828 -1.994 1 93.5 106 PRO A CA 1
ATOM 804 C C . PRO A 1 106 ? -14.18 -7.387 -2.242 1 93.5 106 PRO A C 1
ATOM 806 O O . PRO A 1 106 ? -13.469 -6.445 -1.88 1 93.5 106 PRO A O 1
ATOM 809 N N . GLU A 1 107 ? -15.344 -7.285 -2.775 1 88.5 107 GLU A N 1
ATOM 810 C CA . GLU A 1 107 ? -15.891 -5.973 -3.113 1 88.5 107 GLU A CA 1
ATOM 811 C C . GLU A 1 107 ? -16.312 -5.215 -1.861 1 88.5 107 GLU A C 1
ATOM 813 O O . GLU A 1 107 ? -16.25 -3.982 -1.823 1 88.5 107 GLU A O 1
ATOM 818 N N . GLU A 1 108 ? -16.703 -5.949 -0.897 1 83.44 108 GLU A N 1
ATOM 819 C CA . GLU A 1 108 ? -17.172 -5.305 0.325 1 83.44 108 GLU A CA 1
ATOM 820 C C . GLU A 1 108 ? -16.031 -4.621 1.065 1 83.44 108 GLU A C 1
ATOM 822 O O . GLU A 1 108 ? -14.898 -5.133 1.091 1 83.44 108 GLU A O 1
ATOM 827 N N . ALA A 1 109 ? -16.469 -3.555 1.617 1 65.75 109 ALA A N 1
ATOM 828 C CA . ALA A 1 109 ? -15.5 -2.77 2.373 1 65.75 109 ALA A CA 1
ATOM 829 C C . ALA A 1 109 ? -15.055 -3.51 3.629 1 65.75 109 ALA A C 1
ATOM 831 O O . ALA A 1 109 ? -15.875 -4.109 4.328 1 65.75 109 ALA A O 1
ATOM 832 N N . ASP A 1 110 ? -13.773 -3.467 3.74 1 79.94 110 ASP A N 1
ATOM 833 C CA . ASP A 1 110 ? -13.203 -4.078 4.938 1 79.94 110 ASP A CA 1
ATOM 834 C C . ASP A 1 110 ? -11.859 -3.451 5.289 1 79.94 110 ASP A C 1
ATOM 836 O O . ASP A 1 110 ? -10.992 -3.295 4.426 1 79.94 110 ASP A O 1
ATOM 840 N N . GLU A 1 111 ? -11.695 -2.957 6.508 1 81.12 111 GLU A N 1
ATOM 841 C CA . GLU A 1 111 ? -10.438 -2.422 7.02 1 81.12 111 GLU A CA 1
ATOM 842 C C . GLU A 1 111 ? -9.281 -3.391 6.777 1 81.12 111 GLU A C 1
ATOM 844 O O . GLU A 1 111 ? -8.148 -2.969 6.523 1 81.12 111 GLU A O 1
ATOM 849 N N . ALA A 1 112 ? -9.672 -4.488 6.777 1 84.81 112 ALA A N 1
ATOM 850 C CA . ALA A 1 112 ? -8.672 -5.547 6.652 1 84.81 112 ALA A CA 1
ATOM 851 C C . ALA A 1 112 ? -8.016 -5.523 5.277 1 84.81 112 ALA A C 1
ATOM 853 O O . ALA A 1 112 ? -6.836 -5.844 5.141 1 84.81 112 ALA A O 1
ATOM 854 N N . HIS A 1 113 ? -8.766 -5.047 4.277 1 90.62 113 HIS A N 1
ATOM 855 C CA . HIS A 1 113 ? -8.227 -5.078 2.924 1 90.62 113 HIS A CA 1
ATOM 856 C C . HIS A 1 113 ? -7.148 -4.012 2.736 1 90.62 113 HIS A C 1
ATOM 858 O O . HIS A 1 113 ? -6.094 -4.285 2.158 1 90.62 113 HIS A O 1
ATOM 864 N N . LEU A 1 114 ? -7.402 -2.859 3.26 1 91.06 114 LEU A N 1
ATOM 865 C CA . LEU A 1 114 ? -6.398 -1.801 3.227 1 91.06 114 LEU A CA 1
ATOM 866 C C . LEU A 1 114 ? -5.16 -2.201 4.023 1 91.06 114 LEU A C 1
ATOM 868 O O . LEU A 1 114 ? -4.031 -1.992 3.568 1 91.06 114 LEU A O 1
ATOM 872 N N . ALA A 1 115 ? -5.387 -2.752 5.141 1 91.38 115 ALA A N 1
ATOM 873 C CA . ALA A 1 115 ? -4.285 -3.186 6 1 91.38 115 ALA A CA 1
ATOM 874 C C . ALA A 1 115 ? -3.416 -4.219 5.293 1 91.38 115 ALA A C 1
ATOM 876 O O . ALA A 1 115 ? -2.188 -4.188 5.402 1 91.38 115 ALA A O 1
ATOM 877 N N . LEU A 1 116 ? -4.059 -5.094 4.574 1 93.06 116 LEU A N 1
ATOM 878 C CA . LEU A 1 116 ? -3.342 -6.129 3.84 1 93.06 116 LEU A CA 1
ATOM 879 C C . LEU A 1 116 ? -2.438 -5.516 2.777 1 93.06 116 LEU A C 1
ATOM 881 O O . LEU A 1 116 ? -1.283 -5.922 2.625 1 93.06 116 LEU A O 1
ATOM 885 N N . LEU A 1 117 ? -2.986 -4.574 2.047 1 93.81 117 LEU A N 1
ATOM 886 C CA . LEU A 1 117 ? -2.182 -3.924 1.019 1 93.81 117 LEU A CA 1
ATOM 887 C C . LEU A 1 117 ? -0.986 -3.205 1.637 1 93.81 117 LEU A C 1
ATOM 889 O O . LEU A 1 117 ? 0.134 -3.307 1.13 1 93.81 117 LEU A O 1
ATOM 893 N N . GLY A 1 118 ? -1.214 -2.482 2.699 1 92.31 118 GLY A N 1
ATOM 894 C CA . GLY A 1 118 ? -0.123 -1.849 3.422 1 92.31 118 GLY A CA 1
ATOM 895 C C . GLY A 1 118 ? 0.934 -2.832 3.891 1 92.31 118 GLY A C 1
ATOM 896 O O . GLY A 1 118 ? 2.131 -2.557 3.797 1 92.31 118 GLY A O 1
ATOM 897 N N . GLN A 1 119 ? 0.481 -3.916 4.375 1 92.5 119 GLN A N 1
ATOM 898 C CA . GLN A 1 119 ? 1.397 -4.953 4.84 1 92.5 119 GLN A CA 1
ATOM 899 C C . GLN A 1 119 ? 2.254 -5.484 3.695 1 92.5 119 GLN A C 1
ATOM 901 O O . GLN A 1 119 ? 3.457 -5.695 3.857 1 92.5 119 GLN A O 1
ATOM 906 N N . VAL A 1 120 ? 1.633 -5.742 2.566 1 95.81 120 VAL A N 1
ATOM 907 C CA . VAL A 1 120 ? 2.359 -6.215 1.395 1 95.81 120 VAL A CA 1
ATOM 908 C C . VAL A 1 120 ? 3.447 -5.211 1.02 1 95.81 120 VAL A C 1
ATOM 910 O O . VAL A 1 120 ? 4.594 -5.59 0.774 1 95.81 120 VAL A O 1
ATOM 913 N N . ALA A 1 121 ? 3.096 -3.986 0.981 1 93.88 121 ALA A N 1
ATOM 914 C CA . ALA A 1 121 ? 4.055 -2.938 0.651 1 93.88 121 ALA A CA 1
ATOM 915 C C . ALA A 1 121 ? 5.207 -2.914 1.65 1 93.88 121 ALA A C 1
ATOM 917 O O . ALA A 1 121 ? 6.371 -2.793 1.262 1 93.88 121 ALA A O 1
ATOM 918 N N . GLY A 1 122 ? 4.887 -3.006 2.916 1 92.75 122 GLY A N 1
ATOM 919 C CA . GLY A 1 122 ? 5.914 -3.053 3.945 1 92.75 122 GLY A CA 1
ATOM 920 C C . GLY A 1 122 ? 6.887 -4.203 3.77 1 92.75 122 GLY A C 1
ATOM 921 O O . GLY A 1 122 ? 8.102 -4.004 3.799 1 92.75 122 GLY A O 1
ATOM 922 N N . VAL A 1 123 ? 6.336 -5.367 3.525 1 94.75 123 VAL A N 1
ATOM 923 C CA . VAL A 1 123 ? 7.137 -6.574 3.352 1 94.75 123 VAL A CA 1
ATOM 924 C C . VAL A 1 123 ? 8.055 -6.414 2.143 1 94.75 123 VAL A C 1
ATOM 926 O O . VAL A 1 123 ? 9.25 -6.719 2.219 1 94.75 123 VAL A O 1
ATOM 929 N N . MET A 1 124 ? 7.531 -5.82 1.089 1 96 124 MET A N 1
ATOM 930 C CA . MET A 1 124 ? 8.266 -5.754 -0.17 1 96 124 MET A CA 1
ATOM 931 C C . MET A 1 124 ? 9.242 -4.582 -0.17 1 96 124 MET A C 1
ATOM 933 O O . MET A 1 124 ? 10.148 -4.523 -1.005 1 96 124 MET A O 1
ATOM 937 N N . ASN A 1 125 ? 9.008 -3.744 0.763 1 93.81 125 ASN A N 1
ATOM 938 C CA . ASN A 1 125 ? 9.891 -2.582 0.854 1 93.81 125 ASN A CA 1
ATOM 939 C C . ASN A 1 125 ? 11.195 -2.92 1.56 1 93.81 125 ASN A C 1
ATOM 941 O O . ASN A 1 125 ? 12.148 -2.143 1.513 1 93.81 125 ASN A O 1
ATOM 945 N N . ASP A 1 126 ? 11.266 -3.988 2.203 1 93.44 126 ASP A N 1
ATOM 946 C CA . ASP A 1 126 ? 12.469 -4.387 2.93 1 93.44 126 ASP A CA 1
ATOM 947 C C . ASP A 1 126 ? 13.508 -4.98 1.986 1 93.44 126 ASP A C 1
ATOM 949 O O . ASP A 1 126 ? 13.258 -6 1.343 1 93.44 126 ASP A O 1
ATOM 953 N N . ALA A 1 127 ? 14.664 -4.438 1.972 1 93.94 127 ALA A N 1
ATOM 954 C CA . ALA A 1 127 ? 15.719 -4.832 1.038 1 93.94 127 ALA A CA 1
ATOM 955 C C . ALA A 1 127 ? 16.156 -6.27 1.293 1 93.94 127 ALA A C 1
ATOM 957 O O . ALA A 1 127 ? 16.438 -7.02 0.351 1 93.94 127 ALA A O 1
ATOM 958 N N . ASP A 1 128 ? 16.266 -6.59 2.529 1 94.81 128 ASP A N 1
ATOM 959 C CA . ASP A 1 128 ? 16.688 -7.949 2.859 1 94.81 128 ASP A CA 1
ATOM 960 C C . ASP A 1 128 ? 15.672 -8.977 2.365 1 94.81 128 ASP A C 1
ATOM 962 O O . ASP A 1 128 ? 16.047 -10.016 1.825 1 94.81 128 ASP A O 1
ATOM 966 N N . THR A 1 129 ? 14.422 -8.648 2.541 1 96.25 129 THR A N 1
ATOM 967 C CA . THR A 1 129 ? 13.359 -9.531 2.057 1 96.25 129 THR A CA 1
ATOM 968 C C . THR A 1 129 ? 13.453 -9.703 0.543 1 96.25 129 THR A C 1
ATOM 970 O O . THR A 1 129 ? 13.469 -10.828 0.043 1 96.25 129 THR A O 1
ATOM 973 N N . ARG A 1 130 ? 13.602 -8.633 -0.197 1 97 130 ARG A N 1
ATOM 974 C CA . ARG A 1 130 ? 13.688 -8.703 -1.651 1 97 130 ARG A CA 1
ATOM 975 C C . ARG A 1 130 ? 14.883 -9.547 -2.088 1 97 130 ARG A C 1
ATOM 977 O O . ARG A 1 130 ? 14.773 -10.367 -2.998 1 97 130 ARG A O 1
ATOM 984 N N . GLY A 1 131 ? 15.984 -9.305 -1.431 1 97.62 131 GLY A N 1
ATOM 985 C CA . GLY A 1 131 ? 17.172 -10.07 -1.745 1 97.62 131 GLY A CA 1
ATOM 986 C C . GLY A 1 131 ? 17 -11.57 -1.548 1 97.62 131 GLY A C 1
ATOM 987 O O . GLY A 1 131 ? 17.359 -12.359 -2.416 1 97.62 131 GLY A O 1
ATOM 988 N N . ARG A 1 132 ? 16.406 -11.93 -0.442 1 97.56 132 ARG A N 1
ATOM 989 C CA . ARG A 1 132 ? 16.156 -13.336 -0.145 1 97.56 132 ARG A CA 1
ATOM 990 C C . ARG A 1 132 ? 15.211 -13.961 -1.163 1 97.56 132 ARG A C 1
ATOM 992 O O . ARG A 1 132 ? 15.414 -15.094 -1.603 1 97.56 132 ARG A O 1
ATOM 999 N N . LEU A 1 133 ? 14.227 -13.258 -1.508 1 98.31 133 LEU A N 1
ATOM 1000 C CA . LEU A 1 133 ? 13.258 -13.75 -2.475 1 98.31 133 LEU A CA 1
ATOM 1001 C C . LEU A 1 133 ? 13.898 -13.953 -3.842 1 98.31 133 LEU A C 1
ATOM 1003 O O . LEU A 1 133 ? 13.672 -14.977 -4.496 1 98.31 133 LEU A O 1
ATOM 1007 N N . ARG A 1 134 ? 14.711 -13.023 -4.246 1 97.88 134 ARG A N 1
ATOM 1008 C CA . ARG A 1 134 ? 15.375 -13.094 -5.543 1 97.88 134 ARG A CA 1
ATOM 1009 C C . ARG A 1 134 ? 16.344 -14.266 -5.598 1 97.88 134 ARG A C 1
ATOM 1011 O O . ARG A 1 134 ? 16.562 -14.852 -6.66 1 97.88 134 ARG A O 1
ATOM 1018 N N . HIS A 1 135 ? 16.844 -14.641 -4.465 1 96.94 135 HIS A N 1
ATOM 1019 C CA . HIS A 1 135 ? 17.859 -15.688 -4.422 1 96.94 135 HIS A CA 1
ATOM 1020 C C . HIS A 1 135 ? 17.219 -17.047 -4.191 1 96.94 135 HIS A C 1
ATOM 1022 O O . HIS A 1 135 ? 17.922 -18.078 -4.188 1 96.94 135 HIS A O 1
ATOM 1028 N N . SER A 1 136 ? 15.953 -17.062 -3.938 1 97.38 136 SER A N 1
ATOM 1029 C CA . SER A 1 136 ? 15.273 -18.344 -3.771 1 97.38 136 SER A CA 1
ATOM 1030 C C . SER A 1 136 ? 15.406 -19.219 -5.023 1 97.38 136 SER A C 1
ATOM 1032 O O . SER A 1 136 ? 15.336 -18.703 -6.145 1 97.38 136 SER A O 1
ATOM 1034 N N . SER A 1 137 ? 15.539 -20.547 -4.816 1 95.44 137 SER A N 1
ATOM 1035 C CA . SER A 1 137 ? 15.797 -21.438 -5.941 1 95.44 137 SER A CA 1
ATOM 1036 C C . SER A 1 137 ? 14.672 -22.438 -6.117 1 95.44 137 SER A C 1
ATOM 1038 O O . SER A 1 137 ? 14.797 -23.406 -6.879 1 95.44 137 SER A O 1
ATOM 1040 N N . SER A 1 138 ? 13.641 -22.312 -5.312 1 96.19 138 SER A N 1
ATOM 1041 C CA . SER A 1 138 ? 12.477 -23.188 -5.418 1 96.19 138 SER A CA 1
ATOM 1042 C C . SER A 1 138 ? 11.219 -22.5 -4.879 1 96.19 138 SER 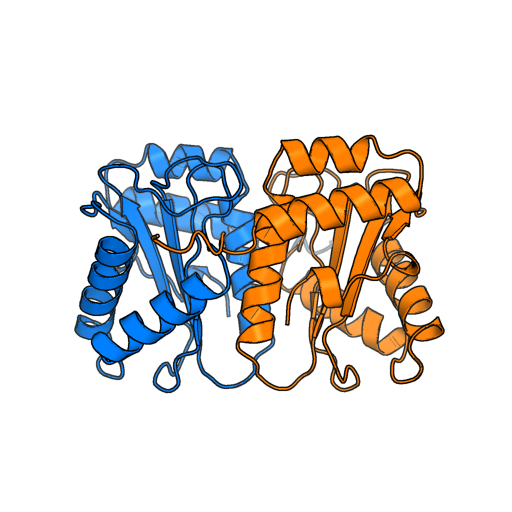A C 1
ATOM 1044 O O . SER A 1 138 ? 11.305 -21.516 -4.148 1 96.19 138 SER A O 1
ATOM 1046 N N . GLN A 1 139 ? 10.109 -23.094 -5.285 1 96.81 139 GLN A N 1
ATOM 1047 C CA . GLN A 1 139 ? 8.82 -22.609 -4.797 1 96.81 139 GLN A CA 1
ATOM 1048 C C . GLN A 1 139 ? 8.734 -22.688 -3.277 1 96.81 139 GLN A C 1
ATOM 1050 O O . GLN A 1 139 ? 8.219 -21.781 -2.627 1 96.81 139 GLN A O 1
ATOM 1055 N N . ARG A 1 140 ? 9.273 -23.75 -2.775 1 96.94 140 ARG A N 1
ATOM 1056 C CA . ARG A 1 140 ? 9.25 -23.969 -1.331 1 96.94 140 ARG A CA 1
ATOM 1057 C C . ARG A 1 140 ? 10.062 -22.906 -0.605 1 96.94 140 ARG A C 1
ATOM 1059 O O . ARG A 1 140 ? 9.594 -22.312 0.364 1 96.94 140 ARG A O 1
ATOM 1066 N N . GLU A 1 141 ? 11.25 -22.672 -1.065 1 97.56 141 GLU A N 1
ATOM 1067 C CA . GLU A 1 141 ? 12.117 -21.656 -0.459 1 97.56 141 GLU A CA 1
ATOM 1068 C C . GLU A 1 141 ? 11.508 -20.266 -0.566 1 97.56 141 GLU A C 1
ATOM 1070 O O . GLU A 1 141 ? 11.57 -19.484 0.382 1 97.56 141 GLU A O 1
ATOM 1075 N N . LEU A 1 142 ? 10.984 -20.109 -1.719 1 98.19 142 LEU A N 1
ATOM 1076 C CA . LEU A 1 142 ? 10.328 -18.828 -1.955 1 98.19 142 LEU A CA 1
ATOM 1077 C C . LEU A 1 142 ? 9.219 -18.594 -0.938 1 98.19 142 LEU A C 1
ATOM 1079 O O . LEU A 1 142 ? 9.164 -17.531 -0.303 1 98.19 142 LEU A O 1
ATOM 1083 N N . HIS A 1 143 ? 8.344 -19.531 -0.741 1 98.19 143 HIS A N 1
ATOM 1084 C CA . HIS A 1 143 ? 7.234 -19.422 0.197 1 98.19 143 HIS A CA 1
ATOM 1085 C C . HIS A 1 143 ? 7.734 -19.266 1.629 1 98.19 143 HIS A C 1
ATOM 1087 O O . HIS A 1 143 ? 7.191 -18.469 2.396 1 98.19 143 HIS A O 1
ATOM 1093 N N . GLU A 1 144 ? 8.781 -19.922 1.983 1 97.81 144 GLU A N 1
ATOM 1094 C CA . GLU A 1 144 ? 9.344 -19.859 3.328 1 97.81 144 GLU A CA 1
ATOM 1095 C C . GLU A 1 144 ? 9.875 -18.453 3.629 1 97.81 144 GLU A C 1
ATOM 1097 O O . GLU A 1 144 ? 9.633 -17.922 4.715 1 97.81 144 GLU A O 1
ATOM 1102 N N . HIS A 1 145 ? 10.562 -17.906 2.662 1 97.5 145 HIS A N 1
ATOM 1103 C CA . HIS A 1 145 ? 11.094 -16.562 2.85 1 97.5 145 HIS A CA 1
ATOM 1104 C C . HIS A 1 145 ? 9.969 -15.539 2.975 1 97.5 145 HIS A C 1
ATOM 1106 O O . HIS A 1 145 ? 10.062 -14.594 3.764 1 97.5 145 HIS A O 1
ATOM 1112 N N . LEU A 1 146 ? 8.938 -15.734 2.184 1 97.5 146 LEU A N 1
ATOM 1113 C CA . LEU A 1 146 ? 7.777 -14.844 2.264 1 97.5 146 LEU A CA 1
ATOM 1114 C C . LEU A 1 146 ? 7.125 -14.93 3.639 1 97.5 146 LEU A C 1
ATOM 1116 O O . LEU A 1 146 ? 6.812 -13.898 4.246 1 97.5 146 LEU A O 1
ATOM 1120 N N . MET A 1 147 ? 6.953 -16.125 4.164 1 96.69 147 MET A N 1
ATOM 1121 C CA . MET A 1 147 ? 6.32 -16.328 5.461 1 96.69 147 MET A CA 1
ATOM 1122 C C . MET A 1 147 ? 7.152 -15.703 6.578 1 96.69 147 MET A C 1
ATOM 1124 O O . MET A 1 147 ? 6.609 -15.07 7.488 1 96.69 147 MET A O 1
ATOM 1128 N N . GLU A 1 148 ? 8.422 -15.867 6.457 1 94.88 148 GLU A N 1
ATOM 1129 C CA . GLU A 1 148 ? 9.312 -15.281 7.449 1 94.88 148 GLU A CA 1
ATOM 1130 C C . GLU A 1 148 ? 9.203 -13.758 7.461 1 94.88 148 GLU A C 1
ATOM 1132 O O . GLU A 1 148 ? 9.117 -13.141 8.531 1 94.88 148 GLU A O 1
ATOM 1137 N N . ALA A 1 149 ? 9.188 -13.203 6.289 1 93.5 149 ALA A N 1
ATOM 1138 C CA . ALA A 1 149 ? 9.094 -11.75 6.172 1 93.5 149 ALA A CA 1
ATOM 1139 C C . ALA A 1 149 ? 7.766 -11.242 6.715 1 93.5 149 ALA A C 1
ATOM 1141 O O . ALA A 1 149 ? 7.719 -10.219 7.406 1 93.5 149 ALA A O 1
ATOM 1142 N N . ILE A 1 150 ? 6.699 -11.938 6.438 1 92.81 150 ILE A N 1
ATOM 1143 C CA . ILE A 1 150 ? 5.355 -11.555 6.848 1 92.81 150 ILE A CA 1
ATOM 1144 C C . ILE A 1 150 ? 5.242 -11.625 8.367 1 92.81 150 ILE A C 1
ATOM 1146 O O . ILE A 1 150 ? 4.68 -10.727 9 1 92.81 150 ILE A O 1
ATOM 1150 N N . ARG A 1 151 ? 5.801 -12.617 8.969 1 88.06 151 ARG A N 1
ATOM 1151 C CA . ARG A 1 151 ? 5.711 -12.82 10.406 1 88.06 151 ARG A CA 1
ATOM 1152 C C . ARG A 1 151 ? 6.539 -11.781 11.156 1 88.06 151 ARG A C 1
ATOM 1154 O O . ARG A 1 151 ? 6.219 -11.43 12.297 1 88.06 151 ARG A O 1
ATOM 1161 N N . GLN A 1 152 ? 7.566 -11.305 10.562 1 82 152 GLN A N 1
ATOM 1162 C CA . GLN A 1 152 ? 8.383 -10.258 11.172 1 82 152 GLN A CA 1
ATOM 1163 C C . GLN A 1 152 ? 7.602 -8.953 11.289 1 82 152 GLN A C 1
ATOM 1165 O O . GLN A 1 152 ? 7.906 -8.117 12.141 1 82 152 GLN A O 1
ATOM 1170 N N . GLN A 1 153 ? 6.703 -8.75 10.367 1 75.94 153 GLN A N 1
ATOM 1171 C CA . GLN A 1 153 ? 5.918 -7.52 10.359 1 75.94 153 GLN A CA 1
ATOM 1172 C C . GLN A 1 153 ? 4.777 -7.59 11.375 1 75.94 153 GLN A C 1
ATOM 1174 O O . GLN A 1 153 ? 4.23 -6.562 11.773 1 75.94 153 GLN A O 1
ATOM 1179 N N . ALA A 1 154 ? 4.383 -8.758 11.867 1 66.31 154 ALA A N 1
ATOM 1180 C CA . ALA A 1 154 ? 3.295 -8.922 12.828 1 66.31 154 ALA A CA 1
ATOM 1181 C C . ALA A 1 154 ? 3.709 -8.422 14.211 1 66.31 154 ALA A C 1
ATOM 1183 O O . ALA A 1 154 ? 4.883 -8.5 14.578 1 66.31 154 ALA A O 1
ATOM 1184 N N . PRO A 1 155 ? 2.852 -7.48 14.82 1 59.72 155 PRO A N 1
ATOM 1185 C CA . PRO A 1 155 ? 3.205 -6.906 16.125 1 59.72 155 PRO A CA 1
ATOM 1186 C C . PRO A 1 155 ? 3.762 -7.945 17.094 1 59.72 155 PRO A C 1
ATOM 1188 O O . PRO A 1 155 ? 3.354 -9.109 17.047 1 59.72 155 PRO A O 1
ATOM 1191 N N . SER A 1 156 ? 5.043 -7.828 17.453 1 52.12 156 SER A N 1
ATOM 1192 C CA . SER A 1 156 ? 5.582 -8.672 18.516 1 52.12 156 SER A CA 1
ATOM 1193 C C . SER A 1 156 ? 4.711 -8.617 19.766 1 52.12 156 SER A C 1
ATOM 1195 O O . SER A 1 156 ? 4.258 -7.543 20.172 1 52.12 156 SER A O 1
ATOM 1197 N N . GLY A 1 157 ? 3.793 -9.5 19.906 1 44.03 157 GLY A N 1
ATOM 1198 C CA . GLY A 1 157 ? 3.207 -9.625 21.234 1 44.03 157 GLY A CA 1
ATOM 1199 C C . GLY A 1 157 ? 4.207 -9.391 22.344 1 44.03 157 GLY A C 1
ATOM 1200 O O . GLY A 1 157 ? 4.496 -10.305 23.125 1 44.03 157 GLY A O 1
ATOM 1201 N N . ARG A 1 158 ? 5.246 -8.766 22.328 1 33.5 158 ARG A N 1
ATOM 1202 C CA . ARG A 1 158 ? 5.996 -8.656 23.578 1 33.5 158 ARG A CA 1
ATOM 1203 C C . ARG A 1 158 ? 5.113 -8.117 24.703 1 33.5 158 ARG A C 1
ATOM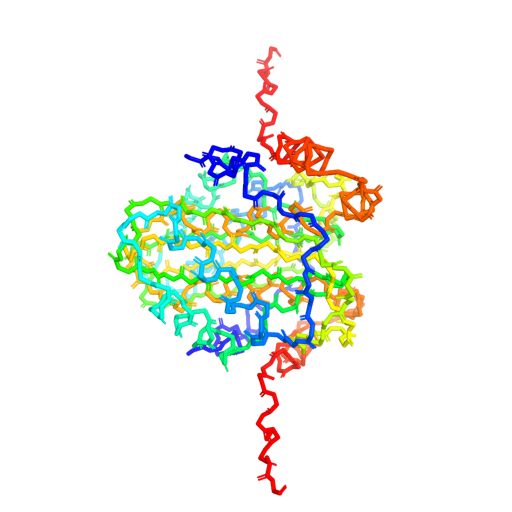 1205 O O . ARG A 1 158 ? 4.648 -6.973 24.641 1 33.5 158 ARG A O 1
ATOM 1212 N N . GLN A 1 159 ? 4.363 -9 25.406 1 30.12 159 GLN A N 1
ATOM 1213 C CA . GLN A 1 159 ? 3.811 -8.875 26.75 1 30.12 159 GLN A CA 1
ATOM 1214 C C . GLN A 1 159 ? 4.727 -8.039 27.641 1 30.12 159 GLN A C 1
ATOM 1216 O O . GLN A 1 159 ? 5.895 -8.383 27.828 1 30.12 159 GLN A O 1
ATOM 1221 N N . GLY A 1 160 ? 4.656 -6.789 27.625 1 27.33 160 GLY A N 1
ATOM 1222 C CA . GLY A 1 160 ? 5.09 -6.191 28.875 1 27.33 160 GLY A CA 1
ATOM 1223 C C . GLY A 1 160 ? 4.832 -7.078 30.078 1 27.33 160 GLY A C 1
ATOM 1224 O O . GLY A 1 160 ? 3.68 -7.305 30.453 1 27.33 160 GLY A O 1
ATOM 1225 N N . GLY A 1 161 ? 5.605 -8.156 30.219 1 21.62 161 GLY A N 1
ATOM 1226 C CA . GLY A 1 161 ? 5.852 -8.492 31.609 1 21.62 161 GLY A CA 1
ATOM 1227 C C . GLY A 1 161 ? 6.512 -7.363 32.375 1 21.62 161 GLY A C 1
ATOM 1228 O O . GLY A 1 161 ? 7.141 -6.48 31.797 1 21.62 161 GLY A O 1
ATOM 1229 N N . MET B 1 1 ? -9.922 9.773 -8.797 1 66.62 1 MET B N 1
ATOM 1230 C CA . MET B 1 1 ? -9.305 10.602 -7.762 1 66.62 1 MET B CA 1
ATOM 1231 C C . MET B 1 1 ? -7.824 10.266 -7.605 1 66.62 1 MET B C 1
ATOM 1233 O O . MET B 1 1 ? -7.434 9.102 -7.73 1 66.62 1 MET B O 1
ATOM 1237 N N . THR B 1 2 ? -6.945 11.367 -7.594 1 81.06 2 THR B N 1
ATOM 1238 C CA . THR B 1 2 ? -5.496 11.195 -7.531 1 81.06 2 THR B CA 1
ATOM 1239 C C . THR B 1 2 ? -4.941 11.766 -6.23 1 81.06 2 THR B C 1
ATOM 1241 O O . THR B 1 2 ? -5.605 12.562 -5.559 1 81.06 2 THR B O 1
ATOM 1244 N N . LEU B 1 3 ? -3.887 11.211 -5.832 1 89.25 3 LEU B N 1
ATOM 1245 C CA . LEU B 1 3 ? -3.244 11.594 -4.582 1 89.25 3 LEU B CA 1
ATOM 1246 C C . LEU B 1 3 ? -3.008 13.102 -4.535 1 89.25 3 LEU B C 1
ATOM 1248 O O . LEU B 1 3 ? -3.098 13.719 -3.471 1 89.25 3 LEU B O 1
ATOM 1252 N N . ASP B 1 4 ? -2.725 13.711 -5.645 1 90.88 4 ASP B N 1
ATOM 1253 C CA . ASP B 1 4 ? -2.443 15.141 -5.688 1 90.88 4 ASP B CA 1
ATOM 1254 C C . ASP B 1 4 ? -3.697 15.961 -5.379 1 90.88 4 ASP B C 1
ATOM 1256 O O . ASP B 1 4 ? -3.604 17.109 -4.926 1 90.88 4 ASP B O 1
ATOM 1260 N N . ALA B 1 5 ? -4.895 15.352 -5.574 1 91.38 5 ALA B N 1
ATOM 1261 C CA . ALA B 1 5 ? -6.152 16.062 -5.348 1 91.38 5 ALA B CA 1
ATOM 1262 C C . ALA B 1 5 ? -6.539 16.031 -3.869 1 91.38 5 ALA B C 1
ATOM 1264 O O . ALA B 1 5 ? -7.387 16.797 -3.426 1 91.38 5 ALA B O 1
ATOM 1265 N N . ILE B 1 6 ? -5.809 15.219 -3.129 1 93.81 6 ILE B N 1
ATOM 1266 C CA . ILE B 1 6 ? -6.309 15.047 -1.77 1 93.81 6 ILE B CA 1
ATOM 1267 C C . ILE B 1 6 ? -5.234 15.469 -0.768 1 93.81 6 ILE B C 1
ATOM 1269 O O . ILE B 1 6 ? -5.391 15.273 0.439 1 93.81 6 ILE B O 1
ATOM 1273 N N . LEU B 1 7 ? -4.18 16.047 -1.225 1 96.62 7 LEU B N 1
ATOM 1274 C CA . LEU B 1 7 ? -3.109 16.531 -0.358 1 96.62 7 LEU B CA 1
ATOM 1275 C C . LEU B 1 7 ? -2.822 18 -0.622 1 96.62 7 LEU B C 1
ATOM 1277 O O . LEU B 1 7 ? -1.879 18.328 -1.342 1 96.62 7 LEU B O 1
ATOM 1281 N N . PRO B 1 8 ? -3.586 18.875 -0.021 1 96.12 8 PRO B N 1
ATOM 1282 C CA . PRO B 1 8 ? -3.316 20.312 -0.199 1 96.12 8 PRO B CA 1
ATOM 1283 C C . PRO B 1 8 ? -2.051 20.766 0.522 1 96.12 8 PRO B C 1
ATOM 1285 O O . PRO B 1 8 ? -1.551 20.062 1.404 1 96.12 8 PRO B O 1
ATOM 1288 N N . PRO B 1 9 ? -1.517 21.906 0.197 1 96.62 9 PRO B N 1
ATOM 1289 C CA . PRO B 1 9 ? -0.248 22.375 0.758 1 96.62 9 PRO B CA 1
ATOM 1290 C C . PRO B 1 9 ? -0.277 22.469 2.281 1 96.62 9 PRO B C 1
ATOM 1292 O O . PRO B 1 9 ? 0.735 22.219 2.939 1 96.62 9 PRO B O 1
ATOM 1295 N N . GLU B 1 10 ? -1.466 22.797 2.842 1 96.5 10 GLU B N 1
ATOM 1296 C CA . GLU B 1 10 ? -1.573 23.047 4.277 1 96.5 10 GLU B CA 1
ATOM 1297 C C . GLU B 1 10 ? -1.446 21.734 5.062 1 96.5 10 GLU B C 1
ATOM 1299 O O . GLU B 1 10 ? -1.264 21.766 6.281 1 96.5 10 GLU B O 1
ATOM 1304 N N . ARG B 1 11 ? -1.487 20.594 4.348 1 97.62 11 ARG B N 1
ATOM 1305 C CA . ARG B 1 11 ? -1.419 19.312 5.039 1 97.62 11 ARG B CA 1
ATOM 1306 C C . ARG B 1 11 ? -0.074 18.625 4.801 1 97.62 11 ARG B C 1
ATOM 1308 O O . ARG B 1 11 ? 0.099 17.453 5.125 1 97.62 11 ARG B O 1
ATOM 1315 N N . ALA B 1 12 ? 0.806 19.297 4.152 1 98.19 12 ALA B N 1
ATOM 1316 C CA . ALA B 1 12 ? 2.219 18.922 4.141 1 98.19 12 ALA B CA 1
ATOM 1317 C C . ALA B 1 12 ? 2.982 19.625 5.258 1 98.19 12 ALA B C 1
ATOM 1319 O O . ALA B 1 12 ? 3.449 20.75 5.078 1 98.19 12 ALA B O 1
ATOM 1320 N N . LEU B 1 13 ? 3.061 18.953 6.316 1 97.44 13 LEU B N 1
ATOM 1321 C CA . LEU B 1 13 ? 3.568 19.594 7.52 1 97.44 13 LEU B CA 1
ATOM 1322 C C . LEU B 1 13 ? 5.066 19.359 7.676 1 97.44 13 LEU B C 1
ATOM 1324 O O . LEU B 1 13 ? 5.539 18.234 7.488 1 97.44 13 LEU B O 1
ATOM 1328 N N . PHE B 1 14 ? 5.668 20.344 7.996 1 94.75 14 PHE B N 1
ATOM 1329 C CA . PHE B 1 14 ? 7.121 20.375 8.109 1 94.75 14 PHE B CA 1
ATOM 1330 C C . PHE B 1 14 ? 7.543 20.562 9.562 1 94.75 14 PHE B C 1
ATOM 1332 O O . PHE B 1 14 ? 6.883 21.266 10.328 1 94.75 14 PHE B O 1
ATOM 1339 N N . ASP B 1 15 ? 8.625 19.828 9.977 1 95 15 ASP B N 1
ATOM 1340 C CA . ASP B 1 15 ? 9.242 19.969 11.297 1 95 15 ASP B CA 1
ATOM 1341 C C . ASP B 1 15 ? 8.242 19.656 12.406 1 95 15 ASP B C 1
ATOM 1343 O O . ASP B 1 15 ? 8.156 20.391 13.391 1 95 15 ASP B O 1
ATOM 1347 N N . VAL B 1 16 ? 7.438 18.641 12.18 1 95.94 16 VAL B N 1
ATOM 1348 C CA . VAL B 1 16 ? 6.453 18.219 13.18 1 95.94 16 VAL B CA 1
ATOM 1349 C C . VAL B 1 16 ? 7.164 17.578 14.359 1 95.94 16 VAL B C 1
ATOM 1351 O O . VAL B 1 16 ? 8.008 16.703 14.18 1 95.94 16 VAL B O 1
ATOM 1354 N N . PRO B 1 17 ? 6.77 18.062 15.539 1 91.62 17 PRO B N 1
ATOM 1355 C CA . PRO B 1 17 ? 7.406 17.438 16.703 1 91.62 17 PRO B CA 1
ATOM 1356 C C . PRO B 1 17 ? 7.078 15.945 16.812 1 91.62 17 PRO B C 1
ATOM 1358 O O . PRO B 1 17 ? 5.941 15.539 16.547 1 91.62 17 PRO B O 1
ATOM 1361 N N . GLY B 1 18 ? 7.988 15.18 17 1 88 18 GLY B N 1
ATOM 1362 C CA . GLY B 1 18 ? 7.883 13.742 17.172 1 88 18 GLY B CA 1
ATOM 1363 C C . GLY B 1 18 ? 7.668 13.328 18.625 1 88 18 GLY B C 1
ATOM 1364 O O . GLY B 1 18 ? 6.832 13.906 19.312 1 88 18 GLY B O 1
ATOM 1365 N N . GLY B 1 19 ? 8.453 12.445 19.109 1 93.94 19 GLY B N 1
ATOM 1366 C CA . GLY B 1 19 ? 8.383 11.852 20.438 1 93.94 19 GLY B CA 1
ATOM 1367 C C . GLY B 1 19 ? 8.117 10.359 20.406 1 93.94 19 GLY B C 1
ATOM 1368 O O . GLY B 1 19 ? 9.023 9.562 20.656 1 93.94 19 GLY B O 1
ATOM 1369 N N . SER B 1 20 ? 6.832 10.039 20.172 1 97.06 20 SER B N 1
ATOM 1370 C CA . SER B 1 20 ? 6.441 8.641 20.016 1 97.06 20 SER B CA 1
ATOM 1371 C C . SER B 1 20 ? 5.445 8.469 18.875 1 97.06 20 SER B C 1
ATOM 1373 O O . SER B 1 20 ? 4.855 9.445 18.406 1 97.06 20 SER B O 1
ATOM 1375 N N . LYS B 1 21 ? 5.375 7.273 18.484 1 97.44 21 LYS B N 1
ATOM 1376 C CA . LYS B 1 21 ? 4.391 6.918 17.469 1 97.44 21 LYS B CA 1
ATOM 1377 C C . LYS B 1 21 ? 2.998 7.402 17.859 1 97.44 21 LYS B C 1
ATOM 1379 O O . LYS B 1 21 ? 2.295 8.008 17.047 1 97.44 21 LYS B O 1
ATOM 1384 N N . LYS B 1 22 ? 2.609 7.172 19.094 1 97.75 22 LYS B N 1
ATOM 1385 C CA . LYS B 1 22 ? 1.307 7.582 19.609 1 97.75 22 LYS B CA 1
ATOM 1386 C C . LYS B 1 22 ? 1.142 9.102 19.547 1 97.75 22 LYS B C 1
ATOM 1388 O O . LYS B 1 22 ? 0.094 9.594 19.125 1 97.75 22 LYS B O 1
ATOM 1393 N N . ARG B 1 23 ? 2.152 9.797 19.953 1 97.94 23 ARG B N 1
ATOM 1394 C CA . ARG B 1 23 ? 2.102 11.25 19.969 1 97.94 23 ARG B CA 1
ATOM 1395 C C . ARG B 1 23 ? 1.985 11.812 18.562 1 97.94 23 ARG B C 1
ATOM 1397 O O . ARG B 1 23 ? 1.266 12.789 18.328 1 97.94 23 ARG B O 1
ATOM 1404 N N . VAL B 1 24 ? 2.693 11.25 17.578 1 98.19 24 VAL B N 1
ATOM 1405 C CA . VAL B 1 24 ? 2.625 11.68 16.188 1 98.19 24 VAL B CA 1
ATOM 1406 C C . VAL B 1 24 ? 1.209 11.484 15.648 1 98.19 24 VAL B C 1
ATOM 1408 O O . VAL B 1 24 ? 0.643 12.375 15.016 1 98.19 24 VAL B O 1
ATOM 1411 N N . LEU B 1 25 ? 0.587 10.32 15.938 1 98.31 25 LEU B N 1
ATOM 1412 C CA . LEU B 1 25 ? -0.762 10.016 15.477 1 98.31 25 LEU B CA 1
ATOM 1413 C C . LEU B 1 25 ? -1.785 10.922 16.156 1 98.31 25 LEU B C 1
ATOM 1415 O O . LEU B 1 25 ? -2.748 11.359 15.516 1 98.31 25 LEU B O 1
ATOM 1419 N N . GLU B 1 26 ? -1.51 11.227 17.391 1 98.12 26 GLU B N 1
ATOM 1420 C CA . GLU B 1 26 ? -2.379 12.148 18.109 1 98.12 26 GLU B CA 1
ATOM 1421 C C . GLU B 1 26 ? -2.287 13.562 17.531 1 98.12 26 GLU B C 1
ATOM 1423 O O . GLU B 1 26 ? -3.305 14.242 17.391 1 98.12 26 GLU B O 1
ATOM 1428 N N . PHE B 1 27 ? -1.113 13.984 17.312 1 98.06 27 PHE B N 1
ATOM 1429 C CA . PHE B 1 27 ? -0.906 15.297 16.719 1 98.06 27 PHE B CA 1
ATOM 1430 C C . PHE B 1 27 ? -1.687 15.43 15.414 1 98.06 27 PHE B C 1
ATOM 1432 O O . PHE B 1 27 ? -2.447 16.375 15.234 1 98.06 27 PHE B O 1
ATOM 1439 N N . PHE B 1 28 ? -1.561 14.484 14.531 1 98.19 28 PHE B N 1
ATOM 1440 C CA . PHE B 1 28 ? -2.246 14.531 13.242 1 98.19 28 PHE B CA 1
ATOM 1441 C C . PHE B 1 28 ? -3.758 14.531 13.438 1 98.19 28 PHE B C 1
ATOM 1443 O O . PHE B 1 28 ? -4.477 15.266 12.766 1 98.19 28 PHE B O 1
ATOM 1450 N N . SER B 1 29 ? -4.211 13.633 14.328 1 98.44 29 SER B N 1
ATOM 1451 C CA . SER B 1 29 ? -5.645 13.516 14.578 1 98.4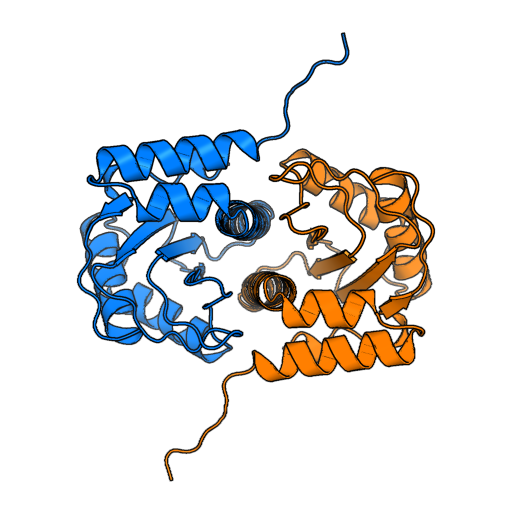4 29 SER B CA 1
ATOM 1452 C C . SER B 1 29 ? -6.242 14.844 15.023 1 98.44 29 SER B C 1
ATOM 1454 O O . SER B 1 29 ? -7.316 15.234 14.562 1 98.44 29 SER B O 1
ATOM 1456 N N . THR B 1 30 ? -5.539 15.547 15.922 1 97.88 30 THR B N 1
ATOM 1457 C CA . THR B 1 30 ? -5.984 16.859 16.391 1 97.88 30 THR B CA 1
ATOM 1458 C C . THR B 1 30 ? -5.938 17.875 15.25 1 97.88 30 THR B C 1
ATOM 1460 O O . THR B 1 30 ? -6.914 18.594 15.016 1 97.88 30 THR B O 1
ATOM 1463 N N . PHE B 1 31 ? -4.863 17.906 14.5 1 97.75 31 PHE B N 1
ATOM 1464 C CA . PHE B 1 31 ? -4.648 18.844 13.406 1 97.75 31 PHE B CA 1
ATOM 1465 C C . PHE B 1 31 ? -5.734 18.688 12.344 1 97.75 31 PHE B C 1
ATOM 1467 O O . PHE B 1 31 ? -6.359 19.672 11.945 1 97.75 31 PHE B O 1
ATOM 1474 N N . ILE B 1 32 ? -5.996 17.375 11.914 1 97.69 32 ILE B N 1
ATOM 1475 C CA . ILE B 1 32 ? -6.895 17.156 10.781 1 97.69 32 ILE B CA 1
ATOM 1476 C C . ILE B 1 32 ? -8.336 17.453 11.203 1 97.69 32 ILE B C 1
ATOM 1478 O O . ILE B 1 32 ? -9.125 17.969 10.414 1 97.69 32 ILE B O 1
ATOM 1482 N N . ALA B 1 33 ? -8.672 17.141 12.422 1 97.06 33 ALA B N 1
ATOM 1483 C CA . ALA B 1 33 ? -10.016 17.391 12.93 1 97.06 33 ALA B CA 1
ATOM 1484 C C . ALA B 1 33 ? -10.289 18.891 13.031 1 97.06 33 ALA B C 1
ATOM 1486 O O . ALA B 1 33 ? -11.43 19.328 12.836 1 97.06 33 ALA B O 1
ATOM 1487 N N . GLN B 1 34 ? -9.266 19.672 13.367 1 96 34 GLN B N 1
ATOM 1488 C CA . GLN B 1 34 ? -9.414 21.109 13.469 1 96 34 GLN B CA 1
ATOM 1489 C C . GLN B 1 34 ? -9.703 21.734 12.102 1 96 34 GLN B C 1
ATOM 1491 O O . GLN B 1 34 ? -10.367 22.766 12.016 1 96 34 GLN B O 1
ATOM 1496 N N . ASN B 1 35 ? -9.297 21.031 11.023 1 94 35 ASN B N 1
ATOM 1497 C CA . ASN B 1 35 ? -9.422 21.594 9.68 1 94 35 ASN B CA 1
ATOM 1498 C C . ASN B 1 35 ? -10.484 20.859 8.867 1 94 35 ASN B C 1
ATOM 1500 O O . ASN B 1 35 ? -10.688 21.172 7.688 1 94 35 ASN B O 1
ATOM 1504 N N . THR B 1 36 ? -11.109 19.875 9.453 1 94.56 36 THR B N 1
ATOM 1505 C CA . THR B 1 36 ? -12.172 19.094 8.828 1 94.56 36 THR B CA 1
ATOM 1506 C C . THR B 1 36 ? -13.344 18.906 9.781 1 94.56 36 THR B C 1
ATOM 1508 O O . THR B 1 36 ? -13.391 17.938 10.531 1 94.56 36 THR B O 1
ATOM 1511 N N . PRO B 1 37 ? -14.328 19.703 9.711 1 91.88 37 PRO B N 1
ATOM 1512 C CA . PRO B 1 37 ? -15.391 19.781 10.719 1 91.88 37 PRO B CA 1
ATOM 1513 C C . PRO B 1 37 ? -16.109 18.438 10.914 1 91.88 37 PRO B C 1
ATOM 1515 O O . PRO B 1 37 ? -16.625 18.172 12 1 91.88 37 PRO B O 1
ATOM 1518 N N . SER B 1 38 ? -16.188 17.625 9.969 1 93.88 38 SER B N 1
ATOM 1519 C CA . SER B 1 38 ? -16.906 16.359 10.086 1 93.88 38 SER B CA 1
ATOM 1520 C C . SER B 1 38 ? -16.125 15.344 10.914 1 93.88 38 SER B C 1
ATOM 1522 O O . SER B 1 38 ? -16.672 14.32 11.328 1 93.88 38 SER B O 1
ATOM 1524 N N . LEU B 1 39 ? -14.898 15.617 11.188 1 96.56 39 LEU B N 1
ATOM 1525 C CA . LEU B 1 39 ? -14.039 14.656 11.867 1 96.56 39 LEU B CA 1
ATOM 1526 C C . LEU B 1 39 ? -13.922 14.992 13.352 1 96.56 39 LEU B C 1
ATOM 1528 O O . LEU B 1 39 ? -13.914 16.156 13.734 1 96.56 39 LEU B O 1
ATOM 1532 N N . ASP B 1 40 ? -13.836 13.914 14.117 1 97.25 40 ASP B N 1
ATOM 1533 C CA . ASP B 1 40 ? -13.539 13.984 15.539 1 97.25 40 ASP B CA 1
ATOM 1534 C C . ASP B 1 40 ? -12.117 13.492 15.828 1 97.25 40 ASP B C 1
ATOM 1536 O O . ASP B 1 40 ? -11.75 12.391 15.43 1 97.25 40 ASP B O 1
ATOM 1540 N N . SER B 1 41 ? -11.367 14.328 16.547 1 97.94 41 SER B N 1
ATOM 1541 C CA . SER B 1 41 ? -9.961 14.031 16.766 1 97.94 41 SER B CA 1
ATOM 1542 C C . SER B 1 41 ? -9.789 12.695 17.484 1 97.94 41 SER B C 1
ATOM 1544 O O . SER B 1 41 ? -8.898 11.914 17.141 1 97.94 41 SER B O 1
ATOM 1546 N N . GLN B 1 42 ? -10.586 12.438 18.469 1 98 42 GLN B N 1
ATOM 1547 C CA . GLN B 1 42 ? -10.469 11.195 19.234 1 98 42 GLN B CA 1
ATOM 1548 C C . GLN B 1 42 ? -10.805 9.984 18.375 1 98 42 GLN B C 1
ATOM 1550 O O . GLN B 1 42 ? -10.172 8.938 18.5 1 98 42 GLN B O 1
ATOM 1555 N N . GLU B 1 43 ? -11.734 10.141 17.578 1 97.75 43 GLU B N 1
ATOM 1556 C CA . GLU B 1 43 ? -12.109 9.047 16.688 1 97.75 43 GLU B CA 1
ATOM 1557 C C . GLU B 1 43 ? -11.008 8.758 15.664 1 97.75 43 GLU B C 1
ATOM 1559 O O . GLU B 1 43 ? -10.664 7.598 15.43 1 97.75 43 GLU B O 1
ATOM 1564 N N . VAL B 1 44 ? -10.523 9.828 15.039 1 98 44 VAL B N 1
ATOM 1565 C CA . VAL B 1 44 ? -9.43 9.664 14.086 1 98 44 VAL B CA 1
ATOM 1566 C C . VAL B 1 44 ? -8.258 8.945 14.766 1 98 44 VAL B C 1
ATOM 1568 O O . VAL B 1 44 ? -7.746 7.957 14.242 1 98 44 VAL B O 1
ATOM 1571 N N . PHE B 1 45 ? -7.941 9.398 15.938 1 98.5 45 PHE B N 1
ATOM 1572 C CA . PHE B 1 45 ? -6.824 8.828 16.688 1 98.5 45 PHE B CA 1
ATOM 1573 C C . PHE B 1 45 ? -7.07 7.359 17 1 98.5 45 PHE B C 1
ATOM 1575 O O . PHE B 1 45 ? -6.195 6.52 16.766 1 98.5 45 PHE B O 1
ATOM 1582 N N . SER B 1 46 ? -8.25 7.082 17.484 1 98.06 46 SER B N 1
ATOM 1583 C CA . SER B 1 46 ? -8.594 5.719 17.859 1 98.06 46 SER B CA 1
ATOM 1584 C C . SER B 1 46 ? -8.523 4.777 16.656 1 98.06 46 SER B C 1
ATOM 1586 O O . SER B 1 46 ? -8.047 3.645 16.781 1 98.06 46 SER B O 1
ATOM 1588 N N . ARG B 1 47 ? -8.914 5.223 15.562 1 96.88 47 ARG B N 1
ATOM 1589 C CA . ARG B 1 47 ? -8.898 4.391 14.367 1 96.88 47 ARG B CA 1
ATOM 1590 C C . ARG B 1 47 ? -7.477 4.168 13.867 1 96.88 47 ARG B C 1
ATOM 1592 O O . ARG B 1 47 ? -7.113 3.049 13.5 1 96.88 47 ARG B O 1
ATOM 1599 N N . LEU B 1 48 ? -6.672 5.195 13.891 1 97.69 48 LEU B N 1
ATOM 1600 C CA . LEU B 1 48 ? -5.285 5.066 13.453 1 97.69 48 LEU B CA 1
ATOM 1601 C C . LEU B 1 48 ? -4.504 4.148 14.383 1 97.69 48 LEU B C 1
ATOM 1603 O O . LEU B 1 48 ? -3.756 3.281 13.922 1 97.69 48 LEU B O 1
ATOM 1607 N N . ILE B 1 49 ? -4.715 4.352 15.656 1 97.31 49 ILE B N 1
ATOM 1608 C CA . ILE B 1 49 ? -3.998 3.527 16.625 1 97.31 49 ILE B CA 1
ATOM 1609 C C . ILE B 1 49 ? -4.477 2.08 16.516 1 97.31 49 ILE B C 1
ATOM 1611 O O . ILE B 1 49 ? -3.682 1.146 16.656 1 97.31 49 ILE B O 1
ATOM 1615 N N . GLY B 1 50 ? -5.789 1.915 16.375 1 95.19 50 GLY B N 1
ATOM 1616 C CA . GLY B 1 50 ? -6.32 0.577 16.172 1 95.19 50 GLY B CA 1
ATOM 1617 C C . GLY B 1 50 ? -5.711 -0.139 14.984 1 95.19 50 GLY B C 1
ATOM 1618 O O . GLY B 1 50 ? -5.355 -1.315 15.078 1 95.19 50 GLY B O 1
ATOM 1619 N N . ARG B 1 51 ? -5.566 0.528 13.906 1 93.75 51 ARG B N 1
ATOM 1620 C CA . ARG B 1 51 ? -4.934 -0.027 12.711 1 93.75 51 ARG B CA 1
ATOM 1621 C C . ARG B 1 51 ? -3.467 -0.347 12.969 1 93.75 51 ARG B C 1
ATOM 1623 O O . ARG B 1 51 ? -2.953 -1.359 12.492 1 93.75 51 ARG B O 1
ATOM 1630 N N . GLU B 1 52 ? -2.744 0.454 13.672 1 94.44 52 GLU B N 1
ATOM 1631 C CA . GLU B 1 52 ? -1.337 0.262 14.016 1 94.44 52 GLU B CA 1
ATOM 1632 C C . GLU B 1 52 ? -1.14 -1.001 14.844 1 94.44 52 GLU B C 1
ATOM 1634 O O . GLU B 1 52 ? -0.124 -1.688 14.711 1 94.44 52 GLU B O 1
ATOM 1639 N N . ARG B 1 53 ? -2.133 -1.341 15.586 1 90.31 53 ARG B N 1
ATOM 1640 C CA . ARG B 1 53 ? -2.043 -2.492 16.484 1 90.31 53 ARG B CA 1
ATOM 1641 C C . ARG B 1 53 ? -2.105 -3.799 15.695 1 90.31 53 ARG B C 1
ATOM 1643 O O . ARG B 1 53 ? -1.63 -4.832 16.172 1 90.31 53 ARG B O 1
ATOM 1650 N N . LEU B 1 54 ? -2.691 -3.74 14.555 1 85.19 54 LEU B N 1
ATOM 1651 C CA . LEU B 1 54 ? -2.785 -4.926 13.711 1 85.19 54 LEU B CA 1
ATOM 1652 C C . LEU B 1 54 ? -1.44 -5.246 13.07 1 85.19 54 LEU B C 1
ATOM 1654 O O . LEU B 1 54 ? -1.227 -6.359 12.586 1 85.19 54 LEU B O 1
ATOM 1658 N N . GLY B 1 55 ? -0.517 -4.277 13.125 1 88.38 55 GLY B N 1
ATOM 1659 C CA . GLY B 1 55 ? 0.808 -4.305 12.531 1 88.38 55 GLY B CA 1
ATOM 1660 C C . GLY B 1 55 ? 1.354 -2.924 12.219 1 88.38 55 GLY B C 1
ATOM 1661 O O . GLY B 1 55 ? 0.607 -2.033 11.812 1 88.38 55 GLY B O 1
ATOM 1662 N N . SER B 1 56 ? 2.59 -2.854 12.367 1 93.31 56 SER B N 1
ATOM 1663 C CA . SER B 1 56 ? 3.217 -1.551 12.164 1 93.31 56 SER B CA 1
ATOM 1664 C C . SER B 1 56 ? 2.971 -1.03 10.75 1 93.31 56 SER B C 1
ATOM 1666 O O . SER B 1 56 ? 2.988 -1.801 9.789 1 93.31 56 SER B O 1
ATOM 1668 N N . THR B 1 57 ? 2.812 0.251 10.641 1 95.81 57 THR B N 1
ATOM 1669 C CA . THR B 1 57 ? 2.703 0.898 9.336 1 95.81 57 THR B CA 1
ATOM 1670 C C . THR B 1 57 ? 4.035 1.52 8.93 1 95.81 57 THR B C 1
ATOM 1672 O O . THR B 1 57 ? 4.102 2.279 7.957 1 95.81 57 THR B O 1
ATOM 1675 N N . GLY B 1 58 ? 5.082 1.27 9.82 1 96.38 58 GLY B N 1
ATOM 1676 C CA . GLY B 1 58 ? 6.438 1.558 9.375 1 96.38 58 GLY B CA 1
ATOM 1677 C C . GLY B 1 58 ? 6.926 0.611 8.297 1 96.38 58 GLY B C 1
ATOM 1678 O O . GLY B 1 58 ? 7.25 -0.544 8.578 1 96.38 58 GLY B O 1
ATOM 1679 N N . ILE B 1 59 ? 7.082 1.125 7.129 1 94.25 59 ILE B N 1
ATOM 1680 C CA . ILE B 1 59 ? 7.273 0.23 5.992 1 94.25 59 ILE B CA 1
ATOM 1681 C C . ILE B 1 59 ? 8.758 0.166 5.629 1 94.25 59 ILE B C 1
ATOM 1683 O O . ILE B 1 59 ? 9.133 -0.488 4.652 1 94.25 59 ILE B O 1
ATOM 1687 N N . GLY B 1 60 ? 9.578 0.913 6.348 1 93.56 60 GLY B N 1
ATOM 1688 C CA . GLY B 1 60 ? 11.008 0.873 6.086 1 93.56 60 GLY B CA 1
ATOM 1689 C C . GLY B 1 60 ? 11.539 2.166 5.504 1 93.56 60 GLY B C 1
ATOM 1690 O O . GLY B 1 60 ? 10.773 3.068 5.168 1 93.56 60 GLY B O 1
ATOM 1691 N N . HIS B 1 61 ? 12.812 2.318 5.543 1 95.25 61 HIS B N 1
ATOM 1692 C CA . HIS B 1 61 ? 13.523 3.457 4.98 1 95.25 61 HIS B CA 1
ATOM 1693 C C . HIS B 1 61 ? 13.062 4.766 5.605 1 95.25 61 HIS B C 1
ATOM 1695 O O . HIS B 1 61 ? 13.008 5.797 4.934 1 95.25 61 HIS B O 1
ATOM 1701 N N . GLY B 1 62 ? 12.594 4.625 6.875 1 97.06 62 GLY B N 1
ATOM 1702 C CA . GLY B 1 62 ? 12.203 5.809 7.625 1 97.06 62 GLY B CA 1
ATOM 1703 C C . GLY B 1 62 ? 10.82 6.312 7.262 1 97.06 62 GLY B C 1
ATOM 1704 O O . GLY B 1 62 ? 10.5 7.484 7.477 1 97.06 62 GLY B O 1
ATOM 1705 N N . VAL B 1 63 ? 9.984 5.434 6.668 1 97.94 63 VAL B N 1
ATOM 1706 C CA . VAL B 1 63 ? 8.664 5.844 6.203 1 97.94 63 VAL B CA 1
ATOM 1707 C C . VAL B 1 63 ? 7.586 5.066 6.953 1 97.94 63 VAL B C 1
ATOM 1709 O O . VAL B 1 63 ? 7.719 3.859 7.168 1 97.94 63 VAL B O 1
ATOM 1712 N N . ALA B 1 64 ? 6.555 5.754 7.379 1 98.31 64 ALA B N 1
ATOM 1713 C CA . ALA B 1 64 ? 5.328 5.121 7.863 1 98.31 64 ALA B CA 1
ATOM 1714 C C . ALA B 1 64 ? 4.109 5.629 7.102 1 98.31 64 ALA B C 1
ATOM 1716 O O . ALA B 1 64 ? 4.062 6.789 6.691 1 98.31 64 ALA B O 1
ATOM 1717 N N . ILE B 1 65 ? 3.135 4.762 6.914 1 97.94 65 ILE B N 1
ATOM 1718 C CA . ILE B 1 65 ? 1.919 5.129 6.195 1 97.94 65 ILE B CA 1
ATOM 1719 C C . ILE B 1 65 ? 0.695 4.793 7.047 1 97.94 65 ILE B C 1
ATOM 1721 O O . ILE B 1 65 ? -0.122 3.951 6.664 1 97.94 65 ILE B O 1
ATOM 1725 N N . PRO B 1 66 ? 0.538 5.469 8.164 1 98.19 66 PRO B N 1
ATOM 1726 C CA . PRO B 1 66 ? -0.706 5.242 8.898 1 98.19 66 PRO B CA 1
ATOM 1727 C C . PRO B 1 66 ? -1.95 5.5 8.055 1 98.19 66 PRO B C 1
ATOM 1729 O O . PRO B 1 66 ? -1.994 6.469 7.289 1 98.19 66 PRO B O 1
ATOM 1732 N N . HIS B 1 67 ? -2.867 4.625 8.125 1 97.06 67 HIS B N 1
ATOM 1733 C CA . HIS B 1 67 ? -4.082 4.73 7.328 1 97.06 67 HIS B CA 1
ATOM 1734 C C . HIS B 1 67 ? -5.258 4.043 8.016 1 97.06 67 HIS B C 1
ATOM 1736 O O . HIS B 1 67 ? -5.07 3.062 8.742 1 97.06 67 HIS B O 1
ATOM 1742 N N . ALA B 1 68 ? -6.426 4.559 7.789 1 95.38 68 ALA B N 1
ATOM 1743 C CA . ALA B 1 68 ? -7.621 3.984 8.398 1 95.38 68 ALA B CA 1
ATOM 1744 C C . ALA B 1 68 ? -8.883 4.441 7.672 1 95.38 68 ALA B C 1
ATOM 1746 O O . ALA B 1 68 ? -8.875 5.469 6.988 1 95.38 68 ALA B O 1
ATOM 1747 N N . ARG B 1 69 ? -9.945 3.609 7.836 1 94.44 69 ARG B N 1
ATOM 1748 C CA . ARG B 1 69 ? -11.281 4.055 7.457 1 94.44 69 ARG B CA 1
ATOM 1749 C C . ARG B 1 69 ? -11.922 4.879 8.57 1 94.44 69 ARG B C 1
ATOM 1751 O O . ARG B 1 69 ? -11.68 4.637 9.75 1 94.44 69 ARG B O 1
ATOM 1758 N N . ASN B 1 70 ? -12.609 5.773 8.148 1 94.38 70 ASN B N 1
ATOM 1759 C CA . ASN B 1 70 ? -13.344 6.633 9.07 1 94.38 70 ASN B CA 1
ATOM 1760 C C . ASN B 1 70 ? -14.758 6.906 8.57 1 94.38 70 ASN B C 1
ATOM 1762 O O . ASN B 1 70 ? -14.945 7.41 7.461 1 94.38 70 ASN B O 1
ATOM 1766 N N . PRO B 1 71 ? -15.781 6.543 9.359 1 92.12 71 PRO B N 1
ATOM 1767 C CA . PRO B 1 71 ? -17.172 6.695 8.914 1 92.12 71 PRO B CA 1
ATOM 1768 C C . PRO B 1 71 ? -17.562 8.156 8.703 1 92.12 71 PRO B C 1
ATOM 1770 O O . PRO B 1 71 ? -18.578 8.43 8.039 1 92.12 71 PRO B O 1
ATOM 1773 N N . HIS B 1 72 ? -16.812 9.094 9.195 1 93.69 72 HIS B N 1
ATOM 1774 C CA . HIS B 1 72 ? -17.156 10.508 9.07 1 93.69 72 HIS B CA 1
ATOM 1775 C C . HIS B 1 72 ? -16.281 11.195 8.023 1 93.69 72 HIS B C 1
ATOM 1777 O O . HIS B 1 72 ? -16.328 12.422 7.887 1 93.69 72 HIS B O 1
ATOM 1783 N N . CYS B 1 73 ? -15.469 10.398 7.449 1 91.81 73 CYS B N 1
ATOM 1784 C CA . CYS B 1 73 ? -14.711 10.875 6.297 1 91.81 73 CYS B CA 1
ATOM 1785 C C . CYS B 1 73 ? -15.539 10.766 5.02 1 91.81 73 CYS B C 1
ATOM 1787 O O . CYS B 1 73 ? -15.875 9.656 4.59 1 91.81 73 CYS B O 1
ATOM 1789 N N . LYS B 1 74 ? -15.891 11.82 4.371 1 89.62 74 LYS B N 1
ATOM 1790 C CA . LYS B 1 74 ? -16.75 11.836 3.193 1 89.62 74 LYS B CA 1
ATOM 1791 C C . LYS B 1 74 ? -15.953 11.586 1.919 1 89.62 74 LYS B C 1
ATOM 1793 O O . LYS B 1 74 ? -16.484 11.086 0.93 1 89.62 74 LYS B O 1
ATOM 1798 N N . ALA B 1 75 ? -14.766 12.016 1.958 1 93.19 75 ALA B N 1
ATOM 1799 C CA . ALA B 1 75 ? -13.797 11.805 0.881 1 93.19 75 ALA B CA 1
ATOM 1800 C C . ALA B 1 75 ? -12.414 11.484 1.439 1 93.19 75 ALA B C 1
ATOM 1802 O O . ALA B 1 75 ? -12.117 11.789 2.596 1 93.19 75 ALA B O 1
ATOM 1803 N N . PRO B 1 76 ? -11.602 10.859 0.619 1 95.75 76 PRO B N 1
ATOM 1804 C CA . PRO B 1 76 ? -10.258 10.562 1.119 1 95.75 76 PRO B CA 1
ATOM 1805 C C . PRO B 1 76 ? -9.484 11.812 1.518 1 95.75 76 PRO B C 1
ATOM 1807 O O . PRO B 1 76 ? -9.594 12.852 0.852 1 95.75 76 PRO B O 1
ATOM 1810 N N . ILE B 1 77 ? -8.742 11.641 2.582 1 96.44 77 ILE B N 1
ATOM 1811 C CA . ILE B 1 77 ? -7.91 12.719 3.111 1 96.44 77 ILE B CA 1
ATOM 1812 C C . ILE B 1 77 ? -6.473 12.234 3.26 1 96.44 77 ILE B C 1
ATOM 1814 O O . ILE B 1 77 ? -6.227 11.148 3.799 1 96.44 77 ILE B O 1
A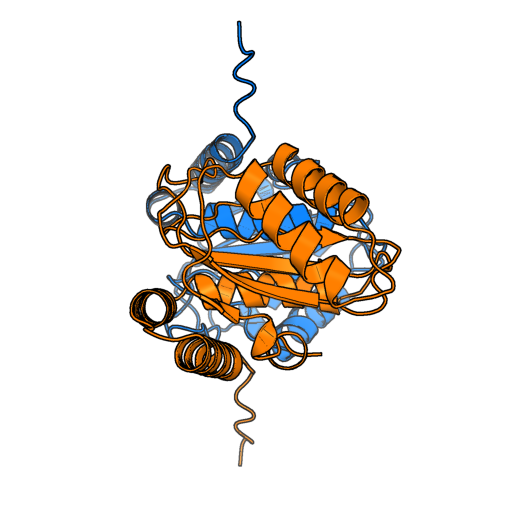TOM 1818 N N . ALA B 1 78 ? -5.559 13.086 2.811 1 97.56 78 ALA B N 1
ATOM 1819 C CA . ALA B 1 78 ? -4.141 12.758 2.969 1 97.56 78 ALA B CA 1
ATOM 1820 C C . ALA B 1 78 ? -3.42 13.836 3.771 1 97.56 78 ALA B C 1
ATOM 1822 O O . ALA B 1 78 ? -3.854 14.992 3.803 1 97.56 78 ALA B O 1
ATOM 1823 N N . GLY B 1 79 ? -2.467 13.453 4.465 1 98.19 79 GLY B N 1
ATOM 1824 C CA . GLY B 1 79 ? -1.517 14.32 5.145 1 98.19 79 GLY B CA 1
ATOM 1825 C C . GLY B 1 79 ? -0.098 13.781 5.121 1 98.19 79 GLY B C 1
ATOM 1826 O O . GLY B 1 79 ? 0.111 12.562 5.105 1 98.19 79 GLY B O 1
ATOM 1827 N N . PHE B 1 80 ? 0.787 14.672 5.098 1 98.75 80 PHE B N 1
ATOM 1828 C CA . PHE B 1 80 ? 2.199 14.305 5.137 1 98.75 80 PHE B CA 1
ATOM 1829 C C . PHE B 1 80 ? 2.922 15.055 6.25 1 98.75 80 PHE B C 1
ATOM 1831 O O . PHE B 1 80 ? 2.734 16.266 6.418 1 98.75 80 PHE B O 1
ATOM 1838 N N . LEU B 1 81 ? 3.684 14.344 6.992 1 98.62 81 LEU B N 1
ATOM 1839 C CA . LEU B 1 81 ? 4.453 14.93 8.086 1 98.62 81 LEU B CA 1
ATOM 1840 C C . LEU B 1 81 ? 5.938 14.617 7.934 1 98.62 81 LEU B C 1
ATOM 1842 O O . LEU B 1 81 ? 6.336 13.453 7.902 1 98.62 81 LEU B O 1
ATOM 1846 N N . LYS B 1 82 ? 6.711 15.57 7.801 1 98.75 82 LYS B N 1
ATOM 1847 C CA . LYS B 1 82 ? 8.148 15.453 8.039 1 98.75 82 LYS B CA 1
ATOM 1848 C C . LYS B 1 82 ? 8.492 15.758 9.492 1 98.75 82 LYS B C 1
ATOM 1850 O O . LYS B 1 82 ? 8.328 16.891 9.953 1 98.75 82 LYS B O 1
ATOM 1855 N N . LEU B 1 83 ? 8.977 14.789 10.164 1 98.25 83 LEU B N 1
ATOM 1856 C CA . LEU B 1 83 ? 9.203 14.914 11.602 1 98.25 83 LEU B CA 1
ATOM 1857 C C . LEU B 1 83 ? 10.531 15.625 11.875 1 98.25 83 LEU B C 1
ATOM 1859 O O . LEU B 1 83 ? 11.5 15.438 11.141 1 98.25 83 LEU B O 1
ATOM 1863 N N . ALA B 1 84 ? 10.562 16.359 12.93 1 97.31 84 ALA B N 1
ATOM 1864 C CA . ALA B 1 84 ? 11.789 17.016 13.367 1 97.31 84 ALA B CA 1
ATOM 1865 C C . ALA B 1 84 ? 12.828 16 13.828 1 97.31 84 ALA B C 1
ATOM 1867 O O . ALA B 1 84 ? 14.023 16.188 13.609 1 97.31 84 ALA B O 1
ATOM 1868 N N . GLU B 1 85 ? 12.352 14.977 14.461 1 96.81 85 GLU B N 1
ATOM 1869 C CA . GLU B 1 85 ? 13.18 13.859 14.906 1 96.81 85 GLU B CA 1
ATOM 1870 C C . GLU B 1 85 ? 12.531 12.523 14.578 1 96.81 85 GLU B C 1
ATOM 1872 O O . GLU B 1 85 ? 11.312 12.375 14.695 1 96.81 85 GLU B O 1
ATO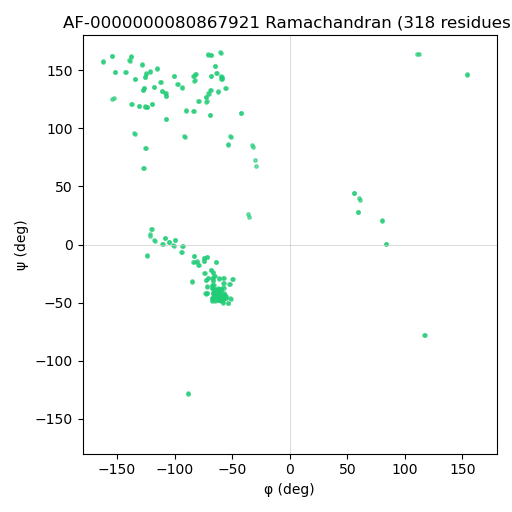M 1877 N N . PRO B 1 86 ? 13.375 11.609 14.219 1 97.94 86 PRO B N 1
ATOM 1878 C CA . PRO B 1 86 ? 12.812 10.289 13.922 1 97.94 86 PRO B CA 1
ATOM 1879 C C . PRO B 1 86 ? 12.156 9.641 15.141 1 97.94 86 PRO B C 1
ATOM 1881 O O . PRO B 1 86 ? 12.609 9.844 16.266 1 97.94 86 PRO B O 1
ATOM 1884 N N . VAL B 1 87 ? 11.141 8.891 14.891 1 98.31 87 VAL B N 1
ATOM 1885 C CA . VAL B 1 87 ? 10.352 8.234 15.93 1 98.31 87 VAL B CA 1
ATOM 1886 C C . VAL B 1 87 ? 10.281 6.734 15.656 1 98.31 87 VAL B C 1
ATOM 1888 O O . VAL B 1 87 ? 10.188 6.309 14.5 1 98.31 87 VAL B O 1
ATOM 1891 N N . ASP B 1 88 ? 10.289 5.984 16.719 1 97.5 88 ASP B N 1
ATOM 1892 C CA . ASP B 1 88 ? 10.133 4.539 16.578 1 97.5 88 ASP B CA 1
ATOM 1893 C C . ASP B 1 88 ? 8.703 4.172 16.203 1 97.5 88 ASP B C 1
ATOM 1895 O O . ASP B 1 88 ? 7.762 4.492 16.922 1 97.5 88 ASP B O 1
ATOM 1899 N N . PHE B 1 89 ? 8.539 3.463 15.07 1 96.56 89 PHE B N 1
ATOM 1900 C CA . PHE B 1 89 ? 7.246 2.988 14.594 1 96.56 89 PHE B CA 1
ATOM 1901 C C . PHE B 1 89 ? 7.234 1.468 14.484 1 96.56 89 PHE B C 1
ATOM 1903 O O . PHE B 1 89 ? 6.391 0.897 13.789 1 96.56 89 PHE B O 1
ATOM 1910 N N . ASP B 1 90 ? 8.195 0.873 15.047 1 93.69 90 ASP B N 1
ATOM 1911 C CA . ASP B 1 90 ? 8.32 -0.576 14.922 1 93.69 90 ASP B CA 1
ATOM 1912 C C . ASP B 1 90 ? 8.367 -0.997 13.453 1 93.69 90 ASP B C 1
ATOM 1914 O O . ASP B 1 90 ? 7.68 -1.935 13.047 1 93.69 90 ASP B O 1
ATOM 1918 N N . ALA B 1 91 ? 9.156 -0.265 12.688 1 93.62 91 ALA B N 1
ATOM 1919 C CA . ALA B 1 91 ? 9.25 -0.519 11.25 1 93.62 91 ALA B CA 1
ATOM 1920 C C . ALA B 1 91 ? 9.852 -1.892 10.977 1 93.62 91 ALA B C 1
ATOM 1922 O O . ALA B 1 91 ? 10.609 -2.42 11.789 1 93.62 91 ALA B O 1
ATOM 1923 N N . ILE B 1 92 ? 9.523 -2.406 9.898 1 84.88 92 ILE B N 1
ATOM 1924 C CA . ILE B 1 92 ? 9.914 -3.75 9.492 1 84.88 92 ILE B CA 1
ATOM 1925 C C . ILE B 1 92 ? 11.438 -3.863 9.477 1 84.88 92 ILE B C 1
ATOM 1927 O O . ILE B 1 92 ? 11.992 -4.91 9.812 1 84.88 92 ILE B O 1
ATOM 1931 N N . ASP B 1 93 ? 12.086 -2.857 9.102 1 90.06 93 ASP B N 1
ATOM 1932 C CA . ASP B 1 93 ? 13.539 -2.895 9.008 1 90.06 93 ASP B CA 1
ATOM 1933 C C . ASP B 1 93 ? 14.188 -2.383 10.289 1 90.06 93 ASP B C 1
ATOM 1935 O O . ASP B 1 93 ? 15.406 -2.234 10.359 1 90.06 93 ASP B O 1
ATOM 1939 N N . GLY B 1 94 ? 13.391 -1.959 11.289 1 92.06 94 GLY B N 1
ATOM 1940 C CA . GLY B 1 94 ? 13.875 -1.531 12.594 1 92.06 94 GLY B CA 1
ATOM 1941 C C . GLY B 1 94 ? 14.328 -0.081 12.609 1 92.06 94 GLY B C 1
ATOM 1942 O O . GLY B 1 94 ? 14.773 0.419 13.641 1 92.06 94 GLY B O 1
ATOM 1943 N N . GLU B 1 95 ? 14.242 0.634 11.531 1 94.56 95 GLU B N 1
ATOM 1944 C CA . GLU B 1 95 ? 14.664 2.027 11.453 1 94.56 95 GLU B CA 1
ATOM 1945 C C . GLU B 1 95 ? 13.586 2.967 11.969 1 94.56 95 GLU B C 1
ATOM 1947 O O . GLU B 1 95 ? 12.391 2.738 11.742 1 94.56 95 GLU B O 1
ATOM 1952 N N . PRO B 1 96 ? 14.047 4.016 12.688 1 97.81 96 PRO B N 1
ATOM 1953 C CA . PRO B 1 96 ? 13.039 5 13.086 1 97.81 96 PRO B CA 1
ATOM 1954 C C . PRO B 1 96 ? 12.477 5.777 11.898 1 97.81 96 PRO B C 1
ATOM 1956 O O . PRO B 1 96 ? 13.094 5.816 10.828 1 97.81 96 PRO B O 1
ATOM 1959 N N . VAL B 1 97 ? 11.398 6.391 12.078 1 98.25 97 VAL B N 1
ATOM 1960 C CA . VAL B 1 97 ? 10.633 6.996 11 1 98.25 97 VAL B CA 1
ATOM 1961 C C . VAL B 1 97 ? 10.695 8.516 11.109 1 98.25 97 VAL B C 1
ATOM 1963 O O . VAL B 1 97 ? 10.531 9.078 12.195 1 98.25 97 VAL B O 1
ATOM 1966 N N . ASP B 1 98 ? 10.984 9.148 9.984 1 98.62 98 ASP B N 1
ATOM 1967 C CA . ASP B 1 98 ? 10.984 10.609 9.953 1 98.62 98 ASP B CA 1
ATOM 1968 C C . ASP B 1 98 ? 10.047 11.141 8.875 1 98.62 98 ASP B C 1
ATOM 1970 O O . ASP B 1 98 ? 9.766 12.344 8.828 1 98.62 98 ASP B O 1
ATOM 1974 N N . LEU B 1 99 ? 9.5 10.305 7.996 1 98.69 99 LEU B N 1
ATOM 1975 C CA . LEU B 1 99 ? 8.516 10.641 6.973 1 98.69 99 LEU B CA 1
ATOM 1976 C C . LEU B 1 99 ? 7.227 9.852 7.176 1 98.69 99 LEU B C 1
ATOM 1978 O O . LEU B 1 99 ? 7.242 8.625 7.195 1 98.69 99 LEU B O 1
ATOM 1982 N N . VAL B 1 100 ? 6.121 10.57 7.363 1 98.75 100 VAL B N 1
ATOM 1983 C CA . VAL B 1 100 ? 4.848 9.922 7.648 1 98.75 100 VAL B CA 1
ATOM 1984 C C . VAL B 1 100 ? 3.795 10.391 6.648 1 98.75 100 VAL B C 1
ATOM 1986 O O . VAL B 1 100 ? 3.531 11.594 6.527 1 98.75 100 VAL B O 1
ATOM 1989 N N . PHE B 1 101 ? 3.248 9.531 5.891 1 98.69 101 PHE B N 1
ATOM 1990 C CA . PHE B 1 101 ? 2.15 9.789 4.965 1 98.69 101 PHE B CA 1
ATOM 1991 C C . PHE B 1 101 ? 0.854 9.172 5.477 1 98.69 101 PHE B C 1
ATOM 1993 O O . PHE B 1 101 ? 0.682 7.949 5.43 1 98.69 101 PHE B O 1
ATOM 2000 N N . VAL B 1 102 ? -0.062 10.008 5.93 1 98.56 102 VAL B N 1
ATOM 2001 C CA . VAL B 1 102 ? -1.296 9.523 6.539 1 98.56 102 VAL B CA 1
ATOM 2002 C C . VAL B 1 102 ? -2.42 9.531 5.508 1 98.56 102 VAL B C 1
ATOM 2004 O O . VAL B 1 102 ? -2.549 10.477 4.723 1 98.56 102 VAL B O 1
ATOM 2007 N N . LEU B 1 103 ? -3.209 8.5 5.5 1 97.38 103 LEU B N 1
ATOM 2008 C CA . LEU B 1 103 ? -4.359 8.391 4.609 1 97.38 103 LEU B CA 1
ATOM 2009 C C . LEU B 1 103 ? -5.609 7.992 5.383 1 97.38 103 LEU B C 1
ATOM 2011 O O . LEU B 1 103 ? -5.625 6.969 6.07 1 97.38 103 LEU B O 1
ATOM 2015 N N . LEU B 1 104 ? -6.605 8.812 5.371 1 96.75 104 LEU B N 1
ATOM 2016 C CA . LEU B 1 104 ? -7.945 8.508 5.863 1 96.75 104 LEU B CA 1
ATOM 2017 C C . LEU B 1 104 ? -8.93 8.344 4.707 1 96.75 104 LEU B C 1
ATOM 2019 O O . LEU B 1 104 ? -8.961 9.18 3.801 1 96.75 104 LEU B O 1
ATOM 2023 N N . VAL B 1 105 ? -9.703 7.227 4.742 1 95.31 105 VAL B N 1
ATOM 2024 C CA . VAL B 1 105 ? -10.641 7 3.65 1 95.31 105 VAL B CA 1
ATOM 2025 C C . VAL B 1 105 ? -12.031 6.719 4.219 1 95.31 105 VAL B C 1
ATOM 2027 O O . VAL B 1 105 ? -12.164 6.285 5.367 1 95.31 105 VAL B O 1
ATOM 2030 N N . PRO B 1 106 ? -13.047 7 3.414 1 93.44 106 PRO B N 1
ATOM 2031 C CA . PRO B 1 106 ? -14.406 6.707 3.867 1 93.44 106 PRO B CA 1
ATOM 2032 C C . PRO B 1 106 ? -14.625 5.223 4.164 1 93.44 106 PRO B C 1
ATOM 2034 O O . PRO B 1 106 ? -13.844 4.379 3.705 1 93.44 106 PRO B O 1
ATOM 2037 N N . GLU B 1 107 ? -15.695 4.969 4.84 1 88.44 107 GLU B N 1
ATOM 2038 C CA . GLU B 1 107 ? -16.016 3.6 5.238 1 88.44 107 GLU B CA 1
ATOM 2039 C C . GLU B 1 107 ? -16.484 2.773 4.047 1 88.44 107 GLU B C 1
ATOM 2041 O O . GLU B 1 107 ? -16.25 1.562 3.994 1 88.44 107 GLU B O 1
ATOM 2046 N N . GLU B 1 108 ? -17.094 3.445 3.148 1 83.5 108 GLU B N 1
ATOM 2047 C CA . GLU B 1 108 ? -17.609 2.727 1.99 1 83.5 108 GLU B CA 1
ATOM 2048 C C . GLU B 1 108 ? -16.484 2.199 1.11 1 83.5 108 GLU B C 1
ATOM 2050 O O . GLU B 1 108 ? -15.453 2.859 0.95 1 83.5 108 GLU B O 1
ATOM 2055 N N . ALA B 1 109 ? -16.844 1.07 0.612 1 65.75 109 ALA B N 1
ATOM 2056 C CA . ALA B 1 109 ? -15.867 0.419 -0.261 1 65.75 109 ALA B CA 1
ATOM 2057 C C . ALA B 1 109 ? -15.703 1.189 -1.568 1 65.75 109 ALA B C 1
ATOM 2059 O O . ALA B 1 109 ? -16.688 1.642 -2.158 1 65.75 109 ALA B O 1
ATOM 2060 N N . ASP B 1 110 ? -14.445 1.346 -1.847 1 80.19 110 ASP B N 1
ATOM 2061 C CA . ASP B 1 110 ? -14.133 2.002 -3.111 1 80.19 110 ASP B CA 1
ATOM 2062 C C . ASP B 1 110 ? -12.773 1.552 -3.641 1 80.19 110 ASP B C 1
ATOM 2064 O O . ASP B 1 110 ? -11.789 1.521 -2.895 1 80.19 110 ASP B O 1
ATOM 2068 N N . GLU B 1 111 ? -12.711 1.074 -4.855 1 81.38 111 GLU B N 1
ATOM 2069 C CA . GLU B 1 111 ? -11.469 0.706 -5.535 1 81.38 111 GLU B CA 1
ATOM 2070 C C . GLU B 1 111 ? -10.438 1.82 -5.43 1 81.38 111 GLU B C 1
ATOM 2072 O O . GLU B 1 111 ? -9.234 1.551 -5.328 1 81.38 111 GLU B O 1
ATOM 2077 N N . ALA B 1 112 ? -10.961 2.855 -5.371 1 84.94 112 ALA B N 1
ATOM 2078 C CA . ALA B 1 112 ? -10.102 4.039 -5.367 1 84.94 112 ALA B CA 1
ATOM 2079 C C . ALA B 1 112 ? -9.273 4.113 -4.09 1 84.94 112 ALA B C 1
ATOM 2081 O O . ALA B 1 112 ? -8.133 4.586 -4.105 1 84.94 112 ALA B O 1
ATOM 2082 N N . HIS B 1 113 ? -9.828 3.553 -2.998 1 90.69 113 HIS B N 1
ATOM 2083 C CA . HIS B 1 113 ? -9.125 3.666 -1.727 1 90.69 113 HIS B CA 1
ATOM 2084 C C . HIS B 1 113 ? -7.898 2.758 -1.693 1 90.69 113 HIS B C 1
ATOM 2086 O O . HIS B 1 113 ? -6.824 3.174 -1.257 1 90.69 113 HIS B O 1
ATOM 2092 N N . LEU B 1 114 ? -8.07 1.577 -2.188 1 91.06 114 LEU B N 1
ATOM 2093 C CA . LEU B 1 114 ? -6.938 0.66 -2.293 1 91.06 114 LEU B CA 1
ATOM 2094 C C . LEU B 1 114 ? -5.875 1.211 -3.238 1 91.06 114 LEU B C 1
ATOM 2096 O O . LEU B 1 114 ? -4.684 1.156 -2.938 1 91.06 114 LEU B O 1
ATOM 2100 N N . ALA B 1 115 ? -6.309 1.725 -4.312 1 91.31 115 ALA B N 1
ATOM 2101 C CA . ALA B 1 115 ? -5.395 2.293 -5.301 1 91.31 115 ALA B CA 1
ATOM 2102 C C . ALA B 1 115 ? -4.586 3.439 -4.703 1 91.31 115 ALA B C 1
ATOM 2104 O O . ALA B 1 115 ? -3.387 3.566 -4.973 1 91.31 115 ALA B O 1
ATOM 2105 N N . LEU B 1 116 ? -5.238 4.223 -3.9 1 93.06 116 LEU B N 1
ATOM 2106 C CA . LEU B 1 116 ? -4.574 5.352 -3.254 1 93.06 116 LEU B CA 1
ATOM 2107 C C . LEU B 1 116 ? -3.471 4.871 -2.318 1 93.06 116 LEU B C 1
ATOM 2109 O O . LEU B 1 116 ? -2.373 5.434 -2.307 1 93.06 116 LEU B O 1
ATOM 2113 N N . LEU B 1 117 ? -3.789 3.869 -1.535 1 93.81 117 LEU B N 1
ATOM 2114 C CA . LEU B 1 117 ? -2.781 3.342 -0.623 1 93.81 117 LEU B CA 1
ATOM 2115 C C . LEU B 1 117 ? -1.589 2.785 -1.394 1 93.81 117 LEU B C 1
ATOM 2117 O O . LEU B 1 117 ? -0.438 3.039 -1.031 1 93.81 117 LEU B O 1
ATOM 2121 N N . GLY B 1 118 ? -1.847 2.033 -2.432 1 92.25 118 GLY B N 1
ATOM 2122 C CA . GLY B 1 118 ? -0.782 1.546 -3.293 1 92.25 118 GLY B CA 1
ATOM 2123 C C . GLY B 1 118 ? 0.066 2.656 -3.883 1 92.25 118 GLY B C 1
ATOM 2124 O O . GLY B 1 118 ? 1.291 2.543 -3.945 1 92.25 118 GLY B O 1
ATOM 2125 N N . GLN B 1 119 ? -0.584 3.676 -4.289 1 92.5 119 GLN B N 1
ATOM 2126 C CA . GLN B 1 119 ? 0.118 4.82 -4.859 1 92.5 119 GLN B CA 1
ATOM 2127 C C . GLN B 1 119 ? 1.033 5.473 -3.826 1 92.5 119 GLN B C 1
ATOM 2129 O O . GLN B 1 119 ? 2.168 5.84 -4.137 1 92.5 119 GLN B O 1
ATOM 2134 N N . VAL B 1 120 ? 0.533 5.645 -2.621 1 95.81 120 VAL B N 1
ATOM 2135 C CA . VAL B 1 120 ? 1.333 6.223 -1.546 1 95.81 120 VAL B CA 1
ATOM 2136 C C . VAL B 1 120 ? 2.582 5.375 -1.319 1 95.81 120 VAL B C 1
ATOM 2138 O O . VAL B 1 120 ? 3.689 5.906 -1.216 1 95.81 120 VAL B O 1
ATOM 2141 N N . ALA B 1 121 ? 2.406 4.117 -1.26 1 93.88 121 ALA B N 1
ATOM 2142 C CA . ALA B 1 121 ? 3.531 3.207 -1.062 1 93.88 121 ALA B CA 1
ATOM 2143 C C . ALA B 1 121 ? 4.543 3.328 -2.199 1 93.88 121 ALA B C 1
ATOM 2145 O O . ALA B 1 121 ? 5.75 3.371 -1.96 1 93.88 121 ALA B O 1
ATOM 2146 N N . GLY B 1 122 ? 4.051 3.371 -3.412 1 92.75 122 GLY B N 1
ATOM 2147 C CA . GLY B 1 122 ? 4.922 3.545 -4.562 1 92.75 122 GLY B CA 1
ATOM 2148 C C . GLY B 1 122 ? 5.746 4.816 -4.5 1 92.75 122 GLY B C 1
ATOM 2149 O O . GLY B 1 122 ? 6.965 4.785 -4.684 1 92.75 122 GLY B O 1
ATOM 2150 N N . VAL B 1 123 ? 5.086 5.898 -4.18 1 94.75 123 VAL B N 1
ATOM 2151 C CA . VAL B 1 123 ? 5.73 7.203 -4.102 1 94.75 123 VAL B CA 1
ATOM 2152 C C . VAL B 1 123 ? 6.809 7.18 -3.018 1 94.75 123 VAL B C 1
ATOM 2154 O O . VAL B 1 123 ? 7.93 7.641 -3.24 1 94.75 123 VAL B O 1
ATOM 2157 N N . MET B 1 124 ? 6.512 6.527 -1.904 1 96 124 MET B N 1
ATOM 2158 C CA . MET B 1 124 ? 7.402 6.578 -0.749 1 96 124 MET B CA 1
ATOM 2159 C C . MET B 1 124 ? 8.523 5.547 -0.878 1 96 124 MET B C 1
ATOM 2161 O O . MET B 1 124 ? 9.523 5.621 -0.166 1 96 124 MET B O 1
ATOM 2165 N N . ASN B 1 125 ? 8.281 4.676 -1.781 1 93.81 125 ASN B N 1
ATOM 2166 C CA . ASN B 1 125 ? 9.289 3.643 -1.988 1 93.81 125 ASN B CA 1
ATOM 2167 C C . ASN B 1 125 ? 10.445 4.148 -2.854 1 93.81 125 ASN B C 1
ATOM 2169 O O . ASN B 1 125 ? 11.492 3.508 -2.93 1 93.81 125 ASN B O 1
ATOM 2173 N N . ASP B 1 126 ? 10.273 5.207 -3.504 1 93.44 126 ASP B N 1
ATOM 2174 C CA . ASP B 1 126 ? 11.305 5.754 -4.375 1 93.44 126 ASP B CA 1
ATOM 2175 C C . ASP B 1 126 ? 12.375 6.488 -3.568 1 93.44 126 ASP B C 1
ATOM 2177 O O . ASP B 1 126 ? 12.078 7.473 -2.887 1 93.44 126 ASP B O 1
ATOM 2181 N N . ALA B 1 127 ? 13.586 6.102 -3.701 1 93.94 127 ALA B N 1
ATOM 2182 C CA . ALA B 1 127 ? 14.68 6.641 -2.906 1 93.94 127 ALA B CA 1
ATOM 2183 C C . ALA B 1 127 ? 14.898 8.125 -3.205 1 93.94 127 ALA B C 1
ATOM 2185 O O . ALA B 1 127 ? 15.18 8.906 -2.299 1 93.94 127 ALA B O 1
ATOM 2186 N N . ASP B 1 128 ? 14.805 8.445 -4.438 1 94.88 128 ASP B N 1
ATOM 2187 C CA . ASP B 1 128 ? 14.992 9.844 -4.809 1 94.88 128 ASP B CA 1
ATOM 2188 C C . ASP B 1 128 ? 13.922 10.734 -4.184 1 94.88 128 ASP B C 1
ATOM 2190 O O . ASP B 1 128 ? 14.219 11.82 -3.688 1 94.88 128 ASP B O 1
ATOM 2194 N N . THR B 1 129 ? 12.719 10.234 -4.203 1 96.25 129 THR B N 1
ATOM 2195 C CA . THR B 1 129 ? 11.617 10.969 -3.584 1 96.25 129 THR B CA 1
ATOM 2196 C C . THR B 1 129 ? 11.875 11.164 -2.094 1 96.25 129 THR B C 1
ATOM 2198 O O . THR B 1 129 ? 11.797 12.289 -1.591 1 96.25 129 THR B O 1
ATOM 2201 N N . ARG B 1 130 ? 12.266 10.133 -1.392 1 97.06 130 ARG B N 1
ATOM 2202 C CA . ARG B 1 130 ? 12.523 10.234 0.042 1 97.06 130 ARG B CA 1
ATOM 2203 C C . ARG B 1 130 ? 13.641 11.227 0.329 1 97.06 130 ARG B C 1
ATOM 2205 O O . ARG B 1 130 ? 13.539 12.039 1.249 1 97.06 130 ARG B O 1
ATOM 2212 N N . GLY B 1 131 ? 14.672 11.133 -0.461 1 97.62 131 GLY B N 1
ATOM 2213 C CA . GLY B 1 131 ? 15.781 12.055 -0.295 1 97.62 131 GLY B CA 1
ATOM 2214 C C . GLY B 1 131 ? 15.375 13.508 -0.458 1 97.62 131 GLY B C 1
ATOM 2215 O O . GLY B 1 131 ? 15.734 14.359 0.364 1 97.62 131 GLY B O 1
ATOM 2216 N N . ARG B 1 132 ? 14.602 13.789 -1.471 1 97.56 132 ARG B N 1
ATOM 2217 C CA . ARG B 1 132 ? 14.141 15.148 -1.725 1 97.56 132 ARG B CA 1
ATOM 2218 C C . ARG B 1 132 ? 13.25 15.641 -0.591 1 97.56 132 ARG B C 1
ATOM 2220 O O . ARG B 1 132 ? 13.359 16.797 -0.17 1 97.56 132 ARG B O 1
ATOM 2227 N N . LEU B 1 133 ? 12.43 14.812 -0.132 1 98.31 133 LEU B N 1
ATOM 2228 C CA . LEU B 1 133 ? 11.531 15.188 0.953 1 98.31 133 LEU B CA 1
ATOM 2229 C C . LEU B 1 133 ? 12.305 15.484 2.229 1 98.31 133 LEU B C 1
ATOM 2231 O O . LEU B 1 133 ? 12.031 16.469 2.914 1 98.31 133 LEU B O 1
ATOM 2235 N N . ARG B 1 134 ? 13.281 14.68 2.508 1 97.88 134 ARG B N 1
ATOM 2236 C CA . ARG B 1 134 ? 14.086 14.844 3.713 1 97.88 134 ARG B CA 1
ATOM 2237 C C . ARG B 1 134 ? 14.891 16.141 3.656 1 97.88 134 ARG B C 1
ATOM 2239 O O . ARG B 1 134 ? 15.156 16.766 4.691 1 97.88 134 ARG B O 1
ATOM 2246 N N . HIS B 1 135 ? 15.18 16.562 2.475 1 96.94 135 HIS B N 1
ATOM 2247 C CA . HIS B 1 135 ? 16.031 17.734 2.318 1 96.94 135 HIS B CA 1
ATOM 2248 C C . HIS B 1 135 ? 15.195 19 2.176 1 96.94 135 HIS B C 1
ATOM 2250 O O . HIS B 1 135 ? 15.75 20.109 2.08 1 96.94 135 HIS B O 1
ATOM 2256 N N . SER B 1 136 ? 13.906 18.844 2.088 1 97.38 136 SER B N 1
ATOM 2257 C CA . SER B 1 136 ? 13.047 20.031 2.02 1 97.38 136 SER B CA 1
ATOM 2258 C C . SER B 1 136 ? 13.234 20.922 3.244 1 97.38 136 SER B C 1
ATOM 2260 O O . SER B 1 136 ? 13.375 20.422 4.363 1 97.38 136 SER B O 1
ATOM 2262 N N . SER B 1 137 ? 13.164 22.25 3.021 1 95.38 137 SER B N 1
ATOM 2263 C CA . SER B 1 137 ? 13.445 23.188 4.102 1 95.38 137 SER B CA 1
ATOM 2264 C C . SER B 1 137 ? 12.227 24.031 4.43 1 95.38 137 SER B C 1
ATOM 2266 O O . SER B 1 137 ? 12.328 25 5.176 1 95.38 137 SER B O 1
ATOM 2268 N N . SER B 1 138 ? 11.133 23.75 3.764 1 96.12 138 SER B N 1
ATOM 2269 C CA . SER B 1 138 ? 9.891 24.469 4.02 1 96.12 138 SER B CA 1
ATOM 2270 C C . SER B 1 138 ? 8.68 23.625 3.645 1 96.12 138 SER B C 1
ATOM 2272 O O . SER B 1 138 ? 8.797 22.641 2.904 1 96.12 138 SER B O 1
ATOM 2274 N N . GLN B 1 139 ? 7.551 24.062 4.191 1 96.75 139 GLN B N 1
ATOM 2275 C CA . GLN B 1 139 ? 6.285 23.406 3.873 1 96.75 139 GLN B CA 1
ATOM 2276 C C . GLN B 1 139 ? 5.996 23.469 2.377 1 96.75 139 GLN B C 1
ATOM 2278 O O . GLN B 1 139 ? 5.52 22.484 1.793 1 96.75 139 GLN B O 1
ATOM 2283 N N . ARG B 1 140 ? 6.328 24.578 1.813 1 97 140 ARG B N 1
ATOM 2284 C CA . ARG B 1 140 ? 6.086 24.766 0.387 1 97 140 ARG B CA 1
ATOM 2285 C C . ARG B 1 140 ? 6.938 23.812 -0.445 1 97 140 ARG B C 1
ATOM 2287 O O . ARG B 1 140 ? 6.434 23.156 -1.349 1 97 140 ARG B O 1
ATOM 2294 N N . GLU B 1 141 ? 8.188 23.734 -0.14 1 97.56 141 GLU B N 1
ATOM 2295 C CA . GLU B 1 141 ? 9.094 22.859 -0.858 1 97.56 141 GLU B CA 1
ATOM 2296 C C . GLU B 1 141 ? 8.695 21.391 -0.681 1 97.56 141 GLU B C 1
ATOM 2298 O O . GLU B 1 141 ? 8.734 20.609 -1.634 1 97.56 141 GLU B O 1
ATOM 2303 N N . LEU B 1 142 ? 8.352 21.172 0.525 1 98.19 142 LEU B N 1
ATOM 2304 C CA . LEU B 1 142 ? 7.902 19.828 0.835 1 98.19 142 LEU B CA 1
ATOM 2305 C C . LEU B 1 142 ? 6.711 19.438 -0.033 1 98.19 142 LEU B C 1
ATOM 2307 O O . LEU B 1 142 ? 6.719 18.375 -0.661 1 98.19 142 LEU B O 1
ATOM 2311 N N . HIS B 1 143 ? 5.711 20.25 -0.118 1 98.19 143 HIS B N 1
ATOM 2312 C CA . HIS B 1 143 ? 4.512 19.984 -0.907 1 98.19 143 HIS B CA 1
ATOM 2313 C C . HIS B 1 143 ? 4.84 19.875 -2.393 1 98.19 143 HIS B C 1
ATOM 2315 O O . HIS B 1 143 ? 4.316 19 -3.086 1 98.19 143 HIS B O 1
ATOM 2321 N N . GLU B 1 144 ? 5.73 20.672 -2.867 1 97.81 144 GLU B N 1
ATOM 2322 C CA . GLU B 1 144 ? 6.125 20.656 -4.273 1 97.81 144 GLU B CA 1
ATOM 2323 C C . GLU B 1 144 ? 6.793 19.344 -4.648 1 97.81 144 GLU B C 1
ATOM 2325 O O . GLU B 1 144 ? 6.492 18.766 -5.695 1 97.81 144 GLU B O 1
ATOM 2330 N N . HIS B 1 145 ? 7.672 18.906 -3.779 1 97.5 145 HIS B N 1
ATOM 2331 C CA . HIS B 1 145 ? 8.344 17.625 -4.039 1 97.5 145 HIS B CA 1
ATOM 2332 C C . HIS B 1 145 ? 7.359 16.469 -4.027 1 97.5 145 HIS B C 1
ATOM 2334 O O . HIS B 1 145 ? 7.477 15.539 -4.828 1 97.5 145 HIS B O 1
ATOM 2340 N N . LEU B 1 146 ? 6.418 16.531 -3.107 1 97.5 146 LEU B N 1
ATOM 2341 C CA . LEU B 1 146 ? 5.391 15.5 -3.047 1 97.5 146 LEU B CA 1
ATOM 2342 C C . LEU B 1 146 ? 4.562 15.477 -4.328 1 97.5 146 LEU B C 1
ATOM 2344 O O . LEU B 1 146 ? 4.32 14.414 -4.898 1 97.5 146 LEU B O 1
ATOM 2348 N N . MET B 1 147 ? 4.172 16.625 -4.816 1 96.69 147 MET B N 1
ATOM 2349 C CA . MET B 1 147 ? 3.355 16.734 -6.023 1 96.69 147 MET B CA 1
ATOM 2350 C C . MET B 1 147 ? 4.113 16.219 -7.238 1 9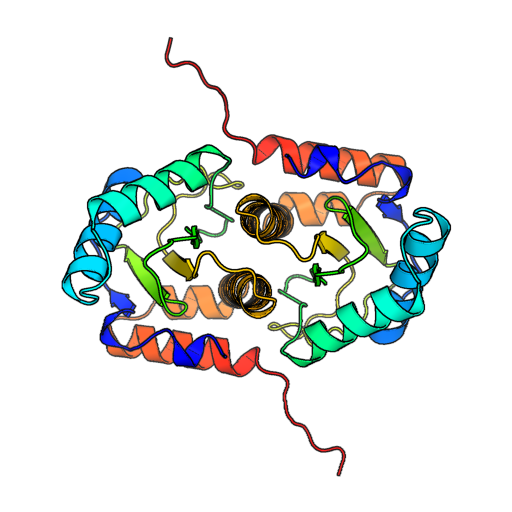6.69 147 MET B C 1
ATOM 2352 O O . MET B 1 147 ? 3.549 15.508 -8.078 1 96.69 147 MET B O 1
ATOM 2356 N N . GLU B 1 148 ? 5.359 16.562 -7.273 1 94.88 148 GLU B N 1
ATOM 2357 C CA . GLU B 1 148 ? 6.188 16.078 -8.375 1 94.88 148 GLU B CA 1
ATOM 2358 C C . GLU B 1 148 ? 6.277 14.562 -8.383 1 94.88 148 GLU B C 1
ATOM 2360 O O . GLU B 1 148 ? 6.137 13.93 -9.438 1 94.88 148 GLU B O 1
ATOM 2365 N N . ALA B 1 149 ? 6.492 14.016 -7.234 1 93.56 149 ALA B N 1
ATOM 2366 C CA . ALA B 1 149 ? 6.609 12.562 -7.117 1 93.56 149 ALA B CA 1
ATOM 2367 C C . ALA B 1 149 ? 5.297 11.875 -7.488 1 93.56 149 ALA B C 1
ATOM 2369 O O . ALA B 1 149 ? 5.301 10.852 -8.172 1 93.56 149 ALA B O 1
ATOM 2370 N N . ILE B 1 150 ? 4.191 12.43 -7.066 1 92.81 150 ILE B N 1
ATOM 2371 C CA . ILE B 1 150 ? 2.867 11.867 -7.305 1 92.81 150 ILE B CA 1
ATOM 2372 C C . ILE B 1 150 ? 2.553 11.906 -8.797 1 92.81 150 ILE B C 1
ATOM 2374 O O . ILE B 1 150 ? 2.041 10.938 -9.359 1 92.81 150 ILE B O 1
ATOM 2378 N N . ARG B 1 151 ? 2.887 12.953 -9.453 1 88.06 151 ARG B N 1
ATOM 2379 C CA . ARG B 1 151 ? 2.588 13.133 -10.875 1 88.06 151 ARG B CA 1
ATOM 2380 C C . ARG B 1 151 ? 3.443 12.203 -11.734 1 88.06 151 ARG B C 1
ATOM 2382 O O . ARG B 1 151 ? 3.029 11.797 -12.82 1 88.06 151 ARG B O 1
ATOM 2389 N N . GLN B 1 152 ? 4.594 11.875 -11.273 1 82.31 152 GLN B N 1
ATOM 2390 C CA . GLN B 1 152 ? 5.457 10.938 -11.984 1 82.31 152 GLN B CA 1
ATOM 2391 C C . GLN B 1 152 ? 4.848 9.539 -12.008 1 82.31 152 GLN B C 1
ATOM 2393 O O . GLN B 1 152 ? 5.145 8.742 -12.898 1 82.31 152 GLN B O 1
ATOM 2398 N N . GLN B 1 153 ? 4.117 9.219 -10.977 1 76.06 153 GLN B N 1
ATOM 2399 C CA . GLN B 1 153 ? 3.508 7.895 -10.875 1 76.06 153 GLN B CA 1
ATOM 2400 C C . GLN B 1 153 ? 2.25 7.805 -11.734 1 76.06 153 GLN B C 1
ATOM 2402 O O . GLN B 1 153 ? 1.792 6.707 -12.062 1 76.06 153 GLN B O 1
ATOM 2407 N N . ALA B 1 154 ? 1.631 8.914 -12.172 1 66.44 154 ALA B N 1
ATOM 2408 C CA . ALA B 1 154 ? 0.418 8.922 -12.984 1 66.44 154 ALA B CA 1
ATOM 2409 C C . ALA B 1 154 ? 0.713 8.469 -14.414 1 66.44 154 ALA B C 1
ATOM 2411 O O . ALA B 1 154 ? 1.807 8.695 -14.93 1 66.44 154 ALA B O 1
ATOM 2412 N N . PRO B 1 155 ? -0.08 7.422 -14.906 1 59.81 155 PRO B N 1
ATOM 2413 C CA . PRO B 1 155 ? 0.179 6.891 -16.25 1 59.81 155 PRO B CA 1
ATOM 2414 C C . PRO B 1 155 ? 0.459 7.988 -17.281 1 59.81 155 PRO B C 1
ATOM 2416 O O . PRO B 1 155 ? -0.094 9.086 -17.172 1 59.81 155 PRO B O 1
ATOM 2419 N N . SER B 1 156 ? 1.676 8.062 -17.812 1 52.44 156 SER B N 1
ATOM 2420 C CA . SER B 1 156 ? 1.959 8.969 -18.906 1 52.44 156 SER B CA 1
ATOM 2421 C C . SER B 1 156 ? 0.956 8.789 -20.047 1 52.44 156 SER B C 1
ATOM 2423 O O . SER B 1 156 ? 0.619 7.664 -20.406 1 52.44 156 SER B O 1
ATOM 2425 N N . GLY B 1 157 ? -0.082 9.539 -20.062 1 44.56 157 GLY B N 1
ATOM 2426 C CA . GLY B 1 157 ? -0.837 9.586 -21.297 1 44.56 157 GLY B CA 1
ATOM 2427 C C . GLY B 1 157 ? 0.041 9.516 -22.531 1 44.56 157 GLY B C 1
ATOM 2428 O O . GLY B 1 157 ? 0.141 10.492 -23.281 1 44.56 157 GLY B O 1
ATOM 2429 N N . ARG B 1 158 ? 1.135 9.031 -22.672 1 33.53 158 ARG B N 1
ATOM 2430 C CA . ARG B 1 158 ? 1.724 9.047 -24 1 33.53 158 ARG B CA 1
ATOM 2431 C C . ARG B 1 158 ? 0.772 8.43 -25.031 1 33.53 158 ARG B C 1
ATOM 2433 O O . ARG B 1 158 ? 0.452 7.246 -24.953 1 33.53 158 ARG B O 1
ATOM 2440 N N . GLN B 1 159 ? -0.153 9.25 -25.609 1 30.31 159 GLN B N 1
ATOM 2441 C CA . GLN B 1 159 ? -0.855 9.102 -26.875 1 30.31 159 GLN B CA 1
ATOM 2442 C C . GLN B 1 159 ? 0.023 8.398 -27.906 1 30.31 159 GLN B C 1
ATOM 2444 O O . GLN B 1 159 ? 1.116 8.875 -28.219 1 30.31 159 GLN B O 1
ATOM 2449 N N . GLY B 1 160 ? 0.068 7.141 -27.969 1 27.52 160 GLY B N 1
ATOM 2450 C CA . GLY B 1 160 ? 0.382 6.629 -29.297 1 27.52 160 GLY B CA 1
ATOM 2451 C C . GLY B 1 160 ? -0.081 7.547 -30.422 1 27.52 160 GLY B C 1
ATOM 2452 O O . GLY B 1 160 ? -1.283 7.688 -30.656 1 27.52 160 GLY B O 1
ATOM 2453 N N . GLY B 1 161 ? 0.533 8.734 -30.531 1 21.14 161 GLY B N 1
ATOM 2454 C CA . GLY B 1 161 ? 0.597 9.156 -31.938 1 21.14 161 GLY B CA 1
ATOM 2455 C C . GLY B 1 161 ? 1.366 8.188 -32.812 1 21.14 161 GLY B C 1
ATOM 2456 O O . GLY B 1 161 ? 2.189 7.414 -32.312 1 21.14 161 GLY B O 1
#

Radius of gyration: 18.7 Å; Cα contacts (8 Å, |Δi|>4): 640; chains: 2; bounding box: 36×49×64 Å

Sequence (322 aa):
MTLDAILPPERALFDVPGGSKKRVLEFFSTFIAQNTPSLDSQEVFSRLIGRERLGSTGIGHGVAIPHARNPHCKAPIAGFLKLAEPVDFDAIDGEPVDLVFVLLVPEEADEAHLALLGQVAGVMNDADTRGRLRHSSSQRELHEHLMEAIRQQAPSGRQGGMTLDAILPPERALFDVPGGSKKRVLEFFSTFIAQNTPSLDSQEVFSRLIGRERLGSTGIGHGVAIPHARNPHCKAPIAGFLKLAEPVDFDAIDGEPVDLVFVLLVPEEADEAHLALLGQVAGVMNDADTRGRLRHSSSQRELHEHLMEAIRQQAPSGRQGG

Foldseek 3Di:
DFPLVAEDLVQLAEAAEDDAPLVVLLVSLVVVCVVPVLGDSVQSSVFQVVVLVVDFQQADPQEGEREGEDQSDPAKHKHKYQHNDFYARVHPVRDTHRIYIYIYGHPDDDPVRVVRVVLVCVLCVDPVLVVQLNPDDDSVSNSVSSSVSRVVPPPPPPPPD/DFPLVAEDLVQQAEAAEDDAPLVVQLVSLVVVCVVPVLGDSVQSSVFQVVVLVVDFQQADPQEGEGEGEDQSDPAKHKHKYQHNDFYQRVHPVRDTHRIYIYIYGHPDDDPVRVVRVVLVCVLCVDPVLVVQLNPDDDSVSNSVSSSVSRVVVPPPPPPPD